Protein AF-A0A9D2H955-F1 (afdb_monomer_lite)

Radius of gyration: 35.26 Å; chains: 1; bounding box: 107×50×79 Å

Organism: NCBI:txid2838682

Foldseek 3Di:
DAAPQGDDDDDPPDDDDQCADPVRGHRDDDDDDPPDPVVVVVVVVVVVVVVVPDDPDPVVVVVVVVLVVLLLVQLQVQLVVLVPDPFAPDPVRFKNKDFGDPVCVVPDDPVSVVVSVVFHPWPQWDWDQDPVDGGIITIHGPPIDSPDGTHDDDDDPVRVVVVVVVPDDDDDDDDDDDDDDDD

pLDDT: mean 82.68, std 16.9, range [31.22, 96.25]

Secondary structure (DSSP, 8-state):
-EETTEE----TT-----PPBTTTBSEEE--PPPS-HHHHHHHHHHHHHHHHHSPPP-HHHHHHHHHHHHHHHHHHHHHHHHHH--S--STTSSEEEEEPPHHHHHH--HHHHHHHHHHS--SS-EEEE-SSSSSEEEEEETTS---PPPPP-PPPHHHHHHHHHHT---PPPP---------

Sequence (183 aa):
LVYEHGERKQPAGQYFDGNPDPQLGKFERFEAQPNDPEALRGVLMEEQRSREKLRPGDFKAHVTMLHDNRIEREARRVVEEMKSLQEPNSPDKTRFMVELSPYFVRLATEKDADRLFSMLPYKTLAFSKSKDRFGTYALIDKGEDRSKDVRKIRPSVRAQLAAGKEKTAPKKAAKTRQKEMEV

Structure (mmCIF, N/CA/C/O backbone):
data_AF-A0A9D2H955-F1
#
_entry.id   AF-A0A9D2H955-F1
#
loop_
_atom_site.group_PDB
_atom_site.id
_atom_site.type_symbol
_atom_site.label_atom_id
_atom_site.label_alt_id
_atom_site.label_comp_id
_atom_site.label_asym_id
_atom_site.label_entity_id
_atom_site.label_seq_id
_atom_site.pdbx_PDB_ins_code
_atom_site.Cartn_x
_atom_site.Cartn_y
_atom_site.Cartn_z
_atom_site.occupancy
_atom_site.B_iso_or_equiv
_atom_site.auth_seq_id
_atom_site.auth_comp_id
_atom_site.auth_asym_id
_atom_site.auth_atom_id
_atom_site.pdbx_PDB_model_num
ATOM 1 N N . LEU A 1 1 ? 39.662 -2.473 -39.480 1.00 90.19 1 LEU A N 1
ATOM 2 C CA . LEU A 1 1 ? 40.724 -2.637 -38.468 1.00 90.19 1 LEU A CA 1
ATOM 3 C C . LEU A 1 1 ? 41.473 -1.325 -38.355 1.00 90.19 1 LEU A C 1
ATOM 5 O O . LEU A 1 1 ? 41.806 -0.758 -39.388 1.00 90.19 1 LEU A O 1
ATOM 9 N N . VAL A 1 2 ? 41.702 -0.856 -37.139 1.00 92.19 2 VAL A N 1
ATOM 10 C CA . VAL A 1 2 ? 42.399 0.393 -36.831 1.00 92.19 2 VAL A CA 1
ATOM 11 C C . VAL A 1 2 ? 43.730 0.037 -36.177 1.00 92.19 2 VAL A C 1
ATOM 13 O O . VAL A 1 2 ? 43.766 -0.767 -35.241 1.00 92.19 2 VAL A O 1
ATOM 16 N N . TYR A 1 3 ? 44.801 0.618 -36.697 1.00 93.50 3 TYR A N 1
ATOM 17 C CA . TYR A 1 3 ? 46.175 0.466 -36.235 1.00 93.50 3 TYR A CA 1
ATOM 18 C C . TYR A 1 3 ? 46.780 1.851 -35.955 1.00 93.50 3 TYR A C 1
ATOM 20 O O . TYR A 1 3 ? 46.263 2.859 -36.436 1.00 93.50 3 TYR A O 1
ATOM 28 N N . GLU A 1 4 ? 47.897 1.898 -35.228 1.00 91.94 4 GLU A N 1
ATOM 29 C CA . GLU A 1 4 ? 48.596 3.143 -34.852 1.00 91.94 4 GLU A CA 1
ATOM 30 C C . GLU A 1 4 ? 48.920 4.067 -36.042 1.00 91.94 4 GLU A C 1
ATOM 32 O O . GLU A 1 4 ? 48.954 5.290 -35.891 1.00 91.94 4 GLU A O 1
ATOM 37 N N . HIS A 1 5 ? 49.175 3.505 -37.228 1.00 90.00 5 HIS A N 1
ATOM 38 C CA . HIS A 1 5 ? 49.588 4.259 -38.417 1.00 90.00 5 HIS A CA 1
ATOM 39 C C . HIS A 1 5 ? 48.620 4.136 -39.599 1.00 90.00 5 HIS A C 1
ATOM 41 O O . HIS A 1 5 ? 48.962 4.517 -40.719 1.00 90.00 5 HIS A O 1
ATOM 47 N N . GLY A 1 6 ? 47.399 3.637 -39.376 1.00 90.31 6 GLY A N 1
ATOM 48 C CA . GLY A 1 6 ? 46.371 3.633 -40.413 1.00 90.31 6 GLY A CA 1
ATOM 49 C C . GLY A 1 6 ? 45.259 2.612 -40.216 1.00 90.31 6 GLY A C 1
ATOM 50 O O . GLY A 1 6 ? 45.128 1.961 -39.183 1.00 90.31 6 GLY A O 1
ATOM 51 N N . GLU A 1 7 ? 44.435 2.462 -41.249 1.00 90.88 7 GLU A N 1
ATOM 52 C CA . GLU A 1 7 ? 43.280 1.571 -41.232 1.00 90.88 7 GLU A CA 1
ATOM 53 C C . GLU A 1 7 ? 43.383 0.503 -42.318 1.00 90.88 7 GLU A C 1
ATOM 55 O O . GLU A 1 7 ? 43.801 0.756 -43.447 1.00 90.88 7 GLU A O 1
ATOM 60 N N . ARG A 1 8 ? 42.924 -0.704 -41.989 1.00 87.00 8 ARG A N 1
ATOM 61 C CA . ARG A 1 8 ? 42.833 -1.837 -42.911 1.00 87.00 8 ARG A CA 1
ATOM 62 C C . ARG A 1 8 ? 41.409 -2.373 -42.944 1.00 87.00 8 ARG A C 1
ATOM 64 O O . ARG A 1 8 ? 40.844 -2.721 -41.905 1.00 87.00 8 ARG A O 1
ATOM 71 N N . LYS A 1 9 ? 40.819 -2.474 -44.136 1.00 88.62 9 LYS A N 1
ATOM 72 C CA . LYS A 1 9 ? 39.500 -3.093 -44.335 1.00 88.62 9 LYS A CA 1
ATOM 73 C C . LYS A 1 9 ? 39.650 -4.591 -44.584 1.00 88.62 9 LYS A C 1
ATOM 75 O O . LYS A 1 9 ? 40.577 -5.020 -45.267 1.00 88.62 9 LYS A O 1
ATOM 80 N N . GLN A 1 10 ? 38.734 -5.371 -44.025 1.00 85.88 10 GLN A N 1
ATOM 81 C CA . GLN A 1 10 ? 38.643 -6.811 -44.235 1.00 85.88 10 GLN A CA 1
ATOM 82 C C . GLN A 1 10 ? 37.175 -7.204 -44.443 1.00 85.88 10 GLN A C 1
ATOM 84 O O . GLN A 1 10 ? 36.300 -6.577 -43.842 1.00 85.88 10 GLN A O 1
ATOM 89 N N . PRO A 1 11 ? 36.895 -8.203 -45.294 1.00 86.38 11 PRO A N 1
ATOM 90 C CA . PRO A 1 11 ? 35.553 -8.730 -45.488 1.00 86.38 11 PRO A CA 1
ATOM 91 C C . PRO A 1 11 ? 35.022 -9.410 -44.220 1.00 86.38 11 PRO A C 1
ATOM 93 O O . PRO A 1 11 ? 35.776 -9.950 -43.406 1.00 86.38 11 PRO A O 1
ATOM 96 N N . ALA A 1 12 ? 33.697 -9.404 -44.073 1.00 83.31 12 ALA A N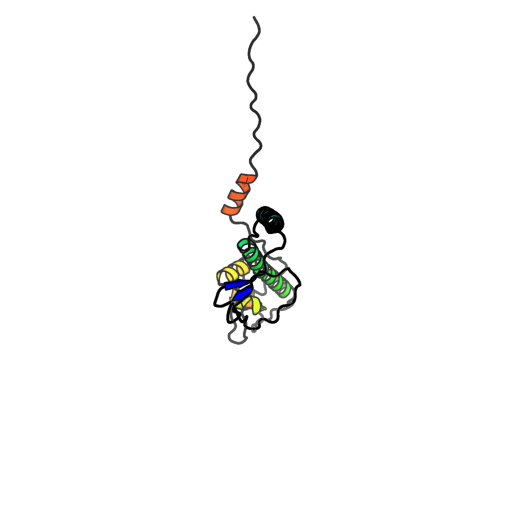 1
ATOM 97 C CA . ALA A 1 12 ? 33.022 -10.066 -42.966 1.00 83.31 12 ALA A CA 1
ATOM 98 C C . ALA A 1 12 ? 33.327 -11.575 -42.951 1.00 83.31 12 ALA A C 1
ATOM 100 O O . ALA A 1 12 ? 33.338 -12.229 -43.992 1.00 83.31 12 ALA A O 1
ATOM 101 N N . GLY A 1 13 ? 33.573 -12.129 -41.761 1.00 81.69 13 GLY A N 1
ATOM 102 C CA . GLY A 1 13 ? 33.875 -13.552 -41.573 1.00 81.69 13 GLY A CA 1
ATOM 103 C C . GLY A 1 13 ? 35.325 -13.952 -41.867 1.00 81.69 13 GLY A C 1
ATOM 104 O O . GLY A 1 13 ? 35.698 -15.088 -41.583 1.00 81.69 13 GLY A O 1
ATOM 105 N N . GLN A 1 14 ? 36.162 -13.041 -42.377 1.00 86.12 14 GLN A N 1
ATOM 106 C CA . GLN A 1 14 ? 37.593 -13.300 -42.478 1.00 86.12 14 GLN A CA 1
ATOM 107 C C . GLN A 1 14 ? 38.244 -13.205 -41.096 1.00 86.12 14 GLN A C 1
ATOM 109 O O . GLN A 1 14 ? 38.106 -12.208 -40.389 1.00 86.12 14 GLN A O 1
ATOM 114 N N . TYR A 1 15 ? 38.960 -14.263 -40.723 1.00 84.00 15 TYR A N 1
ATOM 115 C CA . TYR A 1 15 ? 39.721 -14.305 -39.483 1.00 84.00 15 TYR A CA 1
ATOM 116 C C . TYR A 1 15 ? 40.871 -13.288 -39.514 1.00 84.00 15 TYR A C 1
ATOM 118 O O . TYR A 1 15 ? 41.594 -13.182 -40.509 1.00 84.00 15 TYR A O 1
ATOM 126 N N . PHE A 1 16 ? 41.053 -12.572 -38.407 1.00 84.75 16 PHE A N 1
ATOM 127 C CA . PHE A 1 16 ? 42.243 -11.778 -38.125 1.00 84.75 16 PHE A CA 1
ATOM 128 C C . PHE A 1 16 ? 42.643 -11.986 -36.663 1.00 84.75 16 PHE A C 1
ATOM 130 O O . PHE A 1 16 ? 41.791 -12.192 -35.800 1.00 84.75 16 PHE A O 1
ATOM 137 N N . ASP A 1 17 ? 43.943 -11.962 -36.401 1.00 82.50 17 ASP A N 1
ATOM 138 C CA . ASP A 1 17 ? 44.563 -12.344 -35.127 1.00 82.50 17 ASP A CA 1
ATOM 139 C C . ASP A 1 17 ? 44.970 -11.140 -34.258 1.00 82.50 17 ASP A C 1
ATOM 141 O O . ASP A 1 17 ? 45.407 -11.314 -33.123 1.00 82.50 17 ASP A O 1
ATOM 145 N N . GLY A 1 18 ? 44.810 -9.914 -34.769 1.00 82.12 18 GLY A N 1
ATOM 146 C CA . GLY A 1 18 ? 45.152 -8.680 -34.056 1.00 82.12 18 GLY A CA 1
ATOM 147 C C . GLY A 1 18 ? 46.659 -8.451 -33.905 1.00 82.12 18 GLY A C 1
ATOM 148 O O . GLY A 1 18 ? 47.064 -7.628 -33.084 1.00 82.12 18 GLY A O 1
ATOM 149 N N . ASN A 1 19 ? 47.491 -9.158 -34.676 1.00 87.81 19 ASN A N 1
ATOM 150 C CA . ASN A 1 19 ? 48.937 -8.977 -34.631 1.00 87.81 19 ASN A CA 1
ATOM 151 C C . ASN A 1 19 ? 49.364 -7.606 -35.196 1.00 87.81 19 ASN A C 1
ATOM 153 O O . ASN A 1 19 ? 48.685 -7.066 -36.079 1.00 87.81 19 ASN A O 1
ATOM 157 N N . PRO A 1 20 ? 50.483 -7.030 -34.703 1.00 85.31 20 PRO A N 1
ATOM 158 C CA . PRO A 1 20 ? 51.046 -5.802 -35.252 1.00 85.31 20 PRO A CA 1
ATOM 159 C C . PRO A 1 20 ? 51.368 -5.970 -36.736 1.00 85.31 20 PRO A C 1
ATOM 161 O O . PRO A 1 20 ? 51.973 -6.964 -37.142 1.00 85.31 20 PRO A O 1
ATOM 164 N N . ASP A 1 21 ? 50.969 -4.995 -37.543 1.00 85.38 21 ASP A N 1
ATOM 165 C CA . ASP A 1 21 ? 51.248 -4.995 -38.972 1.00 85.38 21 ASP A CA 1
ATOM 166 C C . ASP A 1 21 ? 52.592 -4.280 -39.214 1.00 85.38 21 ASP A C 1
ATOM 168 O O . ASP A 1 21 ? 52.778 -3.169 -38.711 1.00 85.38 21 ASP A O 1
ATOM 172 N N . PRO A 1 22 ? 53.536 -4.864 -39.976 1.00 86.38 22 PRO A N 1
ATOM 173 C CA . PRO A 1 22 ? 54.839 -4.248 -40.235 1.00 86.38 22 PRO A CA 1
ATOM 174 C C . PRO A 1 22 ? 54.782 -2.834 -40.834 1.00 86.38 22 PRO A C 1
ATOM 176 O O . PRO A 1 22 ? 55.750 -2.089 -40.705 1.00 86.38 22 PRO A O 1
ATOM 179 N N . GLN A 1 23 ? 53.687 -2.471 -41.512 1.00 86.75 23 GLN A N 1
ATOM 180 C CA . GLN A 1 23 ? 53.496 -1.156 -42.130 1.00 86.75 23 GLN A CA 1
ATOM 181 C C . GLN A 1 23 ? 52.556 -0.254 -41.324 1.00 86.75 23 GLN A C 1
ATOM 183 O O . GLN A 1 23 ? 52.741 0.960 -41.316 1.00 86.75 23 GLN A O 1
ATOM 188 N N . LEU A 1 24 ? 51.549 -0.829 -40.658 1.00 86.94 24 LEU A N 1
ATOM 189 C CA . LEU A 1 24 ? 50.515 -0.062 -39.951 1.00 86.94 24 LEU A CA 1
ATOM 190 C C . LEU A 1 24 ? 50.742 0.042 -38.433 1.00 86.94 24 LEU A C 1
ATOM 192 O O . LEU A 1 24 ? 50.037 0.801 -37.772 1.00 86.94 24 LEU A O 1
ATOM 196 N N . GLY A 1 25 ? 51.733 -0.657 -37.877 1.00 89.88 25 GLY A N 1
ATOM 197 C CA . GLY A 1 25 ? 52.072 -0.602 -36.455 1.00 89.88 25 GLY A CA 1
ATOM 198 C C . GLY A 1 25 ? 51.182 -1.497 -35.592 1.00 89.88 25 GLY A C 1
ATOM 199 O O . GLY A 1 25 ? 50.653 -2.517 -36.048 1.00 89.88 25 GLY A O 1
ATOM 200 N N . LYS A 1 26 ? 51.036 -1.153 -34.309 1.00 92.50 26 LYS A N 1
ATOM 201 C CA . LYS A 1 26 ? 50.243 -1.951 -33.366 1.00 92.50 26 LYS A CA 1
ATOM 202 C C . LYS A 1 26 ? 48.751 -1.870 -33.696 1.00 92.50 26 LYS A C 1
ATOM 204 O O . LYS A 1 26 ? 48.223 -0.806 -34.013 1.00 92.50 26 LYS A O 1
ATOM 209 N N . PHE A 1 27 ? 48.060 -3.001 -33.582 1.00 91.81 27 PHE A N 1
ATOM 210 C CA . PHE A 1 27 ? 46.604 -3.044 -33.659 1.00 91.81 27 PHE A CA 1
ATOM 211 C C . PHE A 1 27 ? 45.970 -2.340 -32.451 1.00 91.81 27 PHE A C 1
ATOM 213 O O . PHE A 1 27 ? 46.323 -2.629 -31.305 1.00 91.81 27 PHE A O 1
ATOM 220 N N . GLU A 1 28 ? 45.007 -1.453 -32.703 1.00 93.25 28 GLU A N 1
ATOM 221 C CA . GLU A 1 28 ? 44.276 -0.745 -31.648 1.00 93.25 28 GLU A CA 1
ATOM 222 C C . GLU A 1 28 ? 42.886 -1.335 -31.411 1.00 93.25 28 GLU A C 1
ATOM 224 O O . GLU A 1 28 ? 42.541 -1.715 -30.293 1.00 93.25 28 GLU A O 1
ATOM 229 N N . ARG A 1 29 ? 42.055 -1.367 -32.459 1.00 91.25 29 ARG A N 1
ATOM 230 C CA . ARG A 1 29 ? 40.649 -1.783 -32.376 1.00 91.25 29 ARG A CA 1
ATOM 231 C C . ARG A 1 29 ? 40.100 -2.166 -33.740 1.00 91.25 29 ARG A C 1
ATOM 233 O O . ARG A 1 29 ? 40.673 -1.858 -34.782 1.00 91.25 29 ARG A O 1
ATOM 240 N N . PHE A 1 30 ? 38.942 -2.808 -33.758 1.00 89.38 30 PHE A N 1
ATOM 241 C CA . PHE A 1 30 ? 38.181 -3.014 -34.983 1.00 89.38 30 PHE A CA 1
ATOM 242 C C . PHE A 1 30 ? 36.776 -2.446 -34.832 1.00 89.38 30 PHE A C 1
ATOM 244 O O . PHE A 1 30 ? 36.221 -2.409 -33.738 1.00 89.38 30 PHE A O 1
ATOM 251 N N . GLU A 1 31 ? 36.203 -2.036 -35.956 1.00 89.44 31 GLU A N 1
ATOM 252 C CA . GLU A 1 31 ? 34.808 -1.631 -36.057 1.00 89.44 31 GLU A CA 1
ATOM 253 C C . GLU A 1 31 ? 34.161 -2.499 -37.131 1.00 89.44 31 GLU A C 1
ATOM 255 O O . GLU A 1 31 ? 34.660 -2.590 -38.257 1.00 89.44 31 GLU A O 1
ATOM 260 N N . ALA A 1 32 ? 33.084 -3.187 -36.761 1.00 88.50 32 ALA A N 1
ATOM 261 C CA . ALA A 1 32 ? 32.299 -3.970 -37.698 1.00 88.50 32 ALA A CA 1
ATOM 262 C C . ALA A 1 32 ? 31.322 -3.035 -38.414 1.00 88.50 32 ALA A C 1
ATOM 264 O O . ALA A 1 32 ? 30.444 -2.446 -37.783 1.00 88.50 32 ALA A O 1
ATOM 265 N N . GLN A 1 33 ? 31.477 -2.900 -39.729 1.00 86.75 33 GLN A N 1
ATOM 266 C CA . GLN A 1 33 ? 30.508 -2.180 -40.546 1.00 86.75 33 GLN A CA 1
ATOM 267 C C . GLN A 1 33 ? 29.436 -3.150 -41.056 1.00 86.75 33 GLN A C 1
ATOM 269 O O . GLN A 1 33 ? 29.767 -4.284 -41.412 1.00 86.75 33 GLN A O 1
ATOM 274 N N . PRO A 1 34 ? 28.158 -2.735 -41.096 1.00 85.56 34 PRO A N 1
ATOM 275 C CA . PRO A 1 34 ? 27.114 -3.521 -41.737 1.00 85.56 34 PRO A CA 1
ATOM 276 C C . PRO A 1 34 ? 27.474 -3.780 -43.201 1.00 85.56 34 PRO A C 1
ATOM 278 O O . PRO A 1 34 ? 27.941 -2.872 -43.887 1.00 85.56 34 PRO A O 1
ATOM 281 N N . ASN A 1 35 ? 27.204 -4.992 -43.690 1.00 85.31 35 ASN A N 1
ATOM 282 C CA . ASN A 1 35 ? 27.419 -5.338 -45.100 1.00 85.31 35 ASN A CA 1
ATOM 283 C C . ASN A 1 35 ? 26.591 -4.450 -46.045 1.00 85.31 35 ASN A C 1
ATOM 285 O O . ASN A 1 35 ? 27.024 -4.170 -47.158 1.00 85.31 35 ASN A O 1
ATOM 289 N N . ASP A 1 36 ? 25.423 -4.001 -45.578 1.00 89.12 36 ASP A N 1
ATOM 290 C CA . ASP A 1 36 ? 24.573 -3.026 -46.253 1.00 89.12 36 ASP A CA 1
ATOM 291 C C . ASP A 1 36 ? 24.071 -1.984 -45.229 1.00 89.12 36 ASP A C 1
ATOM 293 O O . ASP A 1 36 ? 23.185 -2.274 -44.412 1.00 89.12 36 ASP A O 1
ATOM 297 N N . PRO A 1 37 ? 24.654 -0.773 -45.215 1.00 88.12 37 PRO A N 1
ATOM 298 C CA . PRO A 1 37 ? 24.240 0.280 -44.299 1.00 88.12 37 PRO A CA 1
ATOM 299 C C . PRO A 1 37 ? 22.855 0.854 -44.637 1.00 88.12 37 PRO A C 1
ATOM 301 O O . PRO A 1 37 ? 22.195 1.380 -43.739 1.00 88.12 37 PRO A O 1
ATOM 304 N N . GLU A 1 38 ? 22.392 0.769 -45.888 1.00 90.56 38 GLU A N 1
ATOM 305 C CA . GLU A 1 38 ? 21.074 1.269 -46.291 1.00 90.56 38 GLU A CA 1
ATOM 306 C C . GLU A 1 38 ? 19.963 0.325 -45.833 1.00 90.56 38 GLU A C 1
ATOM 308 O O . GLU A 1 38 ? 18.975 0.781 -45.250 1.00 90.56 38 GLU A O 1
ATOM 313 N N . ALA A 1 39 ? 20.165 -0.987 -45.982 1.00 91.12 39 ALA A N 1
ATOM 314 C CA . ALA A 1 39 ? 19.244 -1.989 -45.450 1.00 91.12 39 ALA A CA 1
ATOM 315 C C . ALA A 1 39 ? 19.082 -1.861 -43.926 1.00 91.12 39 ALA A C 1
ATOM 317 O O . ALA A 1 39 ? 17.958 -1.869 -43.417 1.00 91.12 39 ALA A O 1
ATOM 318 N N . LEU A 1 40 ? 20.184 -1.660 -43.188 1.00 90.94 40 LEU A N 1
ATOM 319 C CA . LEU A 1 40 ? 20.123 -1.438 -41.740 1.00 90.94 40 LEU A CA 1
ATOM 320 C C . LEU A 1 40 ? 19.329 -0.172 -41.386 1.00 90.94 40 LEU A C 1
ATOM 322 O O . LEU A 1 40 ? 18.512 -0.200 -40.466 1.00 90.94 40 LEU A O 1
ATOM 326 N N . ARG A 1 41 ? 19.535 0.933 -42.117 1.00 91.31 41 ARG A N 1
ATOM 327 C CA . ARG A 1 41 ? 18.764 2.173 -41.912 1.00 91.31 41 ARG A CA 1
ATOM 328 C C . ARG A 1 41 ? 17.268 1.942 -42.109 1.00 91.31 41 ARG A C 1
ATOM 330 O O . ARG A 1 41 ? 16.481 2.446 -41.312 1.00 91.31 41 ARG A O 1
ATOM 337 N N . GLY A 1 42 ? 16.882 1.168 -43.123 1.00 93.56 42 GLY A N 1
ATOM 338 C CA . GLY A 1 42 ? 15.487 0.790 -43.362 1.00 93.56 42 GLY A CA 1
ATOM 339 C C . GLY A 1 42 ? 14.868 0.064 -42.165 1.00 93.56 42 GLY A C 1
ATOM 340 O O . GLY A 1 42 ? 13.835 0.498 -41.654 1.00 93.56 42 GLY A O 1
ATOM 341 N N . VAL A 1 43 ? 15.548 -0.973 -41.664 1.00 94.12 43 VAL A N 1
ATOM 342 C CA . VAL A 1 43 ? 15.098 -1.757 -40.499 1.00 94.12 43 VAL A CA 1
ATOM 343 C C . VAL A 1 43 ? 14.988 -0.887 -39.245 1.00 94.12 43 VAL A C 1
ATOM 345 O O . VAL A 1 43 ? 13.986 -0.958 -38.537 1.00 94.12 43 VAL A O 1
ATOM 348 N N . LEU A 1 44 ? 15.977 -0.029 -38.974 1.00 93.94 44 LEU A N 1
ATOM 349 C CA . LEU A 1 44 ? 15.948 0.863 -37.809 1.00 93.94 44 LEU A CA 1
ATOM 350 C C . LEU A 1 44 ? 14.797 1.876 -37.878 1.00 93.94 44 LEU A C 1
ATOM 352 O O . LEU A 1 44 ? 14.146 2.130 -36.868 1.00 93.94 44 LEU A O 1
ATOM 356 N N . MET A 1 45 ? 14.506 2.423 -39.060 1.00 93.12 45 MET A N 1
ATOM 357 C CA . MET A 1 45 ? 13.373 3.335 -39.252 1.00 93.12 45 MET A CA 1
ATOM 358 C C . MET A 1 45 ? 12.029 2.621 -39.073 1.00 93.12 45 MET A C 1
ATOM 360 O O . MET A 1 45 ? 11.083 3.202 -38.539 1.00 93.12 45 MET A O 1
ATOM 364 N N . GLU A 1 46 ? 11.922 1.366 -39.506 1.00 92.69 46 GLU A N 1
ATOM 365 C CA . GLU A 1 46 ? 10.729 0.545 -39.289 1.00 92.69 46 GLU A CA 1
ATOM 366 C C . GLU A 1 46 ? 10.530 0.199 -37.806 1.00 92.69 46 GLU A C 1
ATOM 368 O O . GLU A 1 46 ? 9.414 0.302 -37.288 1.00 92.69 46 GLU A O 1
ATOM 373 N N . GLU A 1 47 ? 11.612 -0.131 -37.100 1.00 92.44 47 GLU A N 1
ATOM 374 C CA . GLU A 1 47 ? 11.624 -0.379 -35.656 1.00 92.44 47 GLU A CA 1
ATOM 375 C C . GLU A 1 47 ? 11.206 0.875 -34.878 1.00 92.44 47 GLU A C 1
ATOM 377 O O . GLU A 1 47 ? 10.280 0.822 -34.064 1.00 92.44 47 GLU A O 1
ATOM 382 N N . GLN A 1 48 ? 11.788 2.031 -35.219 1.00 89.00 48 GLN A N 1
ATOM 383 C CA . GLN A 1 48 ? 11.433 3.321 -34.635 1.00 89.00 48 GLN A CA 1
ATOM 384 C C . GLN A 1 48 ? 9.950 3.644 -34.854 1.00 89.00 48 GLN A C 1
ATOM 386 O O . GLN A 1 48 ? 9.236 3.932 -33.894 1.00 89.00 48 GLN A O 1
ATOM 391 N N . ARG A 1 49 ? 9.448 3.530 -36.092 1.00 88.75 49 ARG A N 1
ATOM 392 C CA . ARG A 1 49 ? 8.022 3.748 -36.403 1.00 88.75 49 ARG A CA 1
ATOM 393 C C . ARG A 1 49 ? 7.115 2.785 -35.643 1.00 88.75 49 ARG A C 1
ATOM 395 O O . ARG A 1 49 ? 6.003 3.153 -35.270 1.00 88.75 49 ARG A O 1
ATOM 402 N N . SER A 1 50 ? 7.558 1.550 -35.433 1.00 86.88 50 SER A N 1
ATOM 403 C CA . SER A 1 50 ? 6.811 0.551 -34.667 1.00 86.88 50 SER A CA 1
ATOM 404 C C . SER A 1 50 ? 6.740 0.924 -33.186 1.00 86.88 50 SER A C 1
ATOM 406 O O . SER A 1 50 ? 5.660 0.866 -32.598 1.00 86.88 50 SER A O 1
ATOM 408 N N . ARG A 1 51 ? 7.847 1.395 -32.598 1.00 83.00 51 ARG A N 1
ATOM 409 C CA . ARG A 1 51 ? 7.888 1.902 -31.217 1.00 83.00 51 ARG A CA 1
ATOM 410 C C . ARG A 1 51 ? 7.074 3.173 -31.024 1.00 83.00 51 ARG A C 1
ATOM 412 O O . ARG A 1 51 ? 6.360 3.271 -30.036 1.00 83.00 51 ARG A O 1
ATOM 419 N N . GLU A 1 52 ? 7.133 4.115 -31.961 1.00 80.38 52 GLU A N 1
ATOM 420 C CA . GLU A 1 52 ? 6.358 5.363 -31.906 1.00 80.38 52 GLU A CA 1
ATOM 421 C C . GLU A 1 52 ? 4.842 5.114 -31.957 1.00 80.38 52 GLU A C 1
ATOM 423 O O . GLU A 1 52 ? 4.068 5.849 -31.343 1.00 80.38 52 GLU A O 1
ATOM 428 N N . LYS A 1 53 ? 4.400 4.058 -32.655 1.00 79.25 53 LYS A N 1
ATOM 429 C CA . LYS A 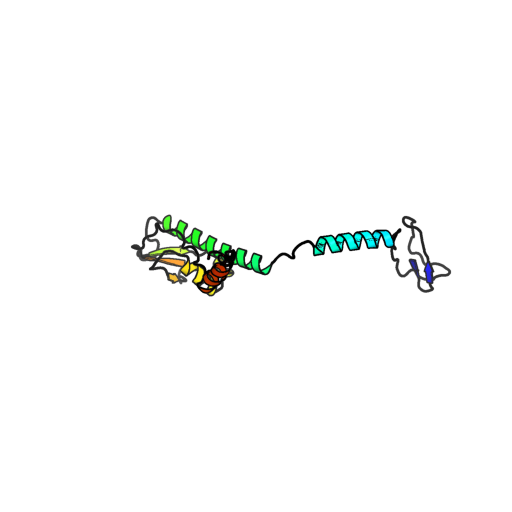1 53 ? 2.988 3.639 -32.671 1.00 79.25 53 LYS A CA 1
ATOM 430 C C . LYS A 1 53 ? 2.529 3.036 -31.343 1.00 79.25 53 LYS A C 1
ATOM 432 O O . LYS A 1 53 ? 1.335 3.088 -31.037 1.00 79.25 53 LYS A O 1
ATOM 437 N N . LEU A 1 54 ? 3.434 2.445 -30.564 1.00 75.69 54 LEU A N 1
ATOM 438 C CA . LEU A 1 54 ? 3.102 1.928 -29.243 1.00 75.69 54 LEU A CA 1
ATOM 439 C C . LEU A 1 54 ? 2.953 3.106 -28.282 1.00 75.69 54 LEU A C 1
ATOM 441 O O . LEU A 1 54 ? 3.869 3.899 -28.083 1.00 75.69 54 LEU A O 1
ATOM 445 N N . ARG A 1 55 ? 1.781 3.225 -27.655 1.00 71.12 55 ARG A N 1
ATOM 446 C CA . ARG A 1 55 ? 1.583 4.223 -26.602 1.00 71.12 55 ARG A CA 1
ATOM 447 C C . ARG A 1 55 ? 2.541 3.901 -25.449 1.00 71.12 55 ARG A C 1
ATOM 449 O O . ARG A 1 55 ? 2.478 2.776 -24.947 1.00 71.12 55 ARG A O 1
ATOM 456 N N . PRO A 1 56 ? 3.384 4.849 -24.998 1.00 75.19 56 PRO A N 1
ATOM 457 C CA . PRO A 1 56 ? 4.165 4.660 -23.786 1.00 75.19 56 PRO A CA 1
ATOM 458 C C . PRO A 1 56 ? 3.228 4.289 -22.635 1.00 75.19 56 PRO A C 1
ATOM 460 O O . PRO A 1 56 ? 2.197 4.934 -22.435 1.00 75.19 56 PRO A O 1
ATOM 463 N N . GLY A 1 57 ? 3.550 3.220 -21.909 1.00 80.62 57 GLY A N 1
ATOM 464 C CA . GLY A 1 57 ? 2.755 2.811 -20.756 1.00 80.62 57 GLY A CA 1
ATOM 465 C C . GLY A 1 57 ? 2.776 3.888 -19.670 1.00 80.62 57 GLY A C 1
ATOM 466 O O . GLY A 1 57 ? 3.819 4.481 -19.394 1.00 80.62 57 GLY A O 1
ATOM 467 N N . ASP A 1 58 ? 1.638 4.127 -19.017 1.00 89.06 58 ASP A N 1
ATOM 468 C CA . ASP A 1 58 ? 1.573 5.035 -17.870 1.00 89.06 58 ASP A CA 1
ATOM 469 C C . ASP A 1 58 ? 1.994 4.296 -16.592 1.00 89.06 58 ASP A C 1
ATOM 471 O O . ASP A 1 58 ? 1.180 3.731 -15.854 1.00 89.06 58 ASP A O 1
ATOM 475 N N . PHE A 1 59 ? 3.304 4.286 -16.335 1.00 90.44 59 PHE A N 1
ATOM 476 C CA . PHE A 1 59 ? 3.863 3.660 -15.138 1.00 90.44 59 PHE A CA 1
ATOM 477 C C . PHE A 1 59 ? 3.312 4.290 -13.853 1.00 90.44 59 PHE A C 1
ATOM 479 O O . PHE A 1 59 ? 3.073 3.594 -12.870 1.00 90.44 59 PHE A O 1
ATOM 486 N N . LYS A 1 60 ? 3.038 5.598 -13.862 1.00 92.00 60 LYS A N 1
ATOM 487 C CA . LYS A 1 60 ? 2.494 6.305 -12.700 1.00 92.00 60 LYS A CA 1
ATOM 488 C C . LYS A 1 60 ? 1.075 5.834 -12.384 1.00 92.00 60 LYS A C 1
ATOM 490 O O . LYS A 1 60 ? 0.762 5.599 -11.213 1.00 92.00 60 LYS A O 1
ATOM 495 N N . ALA A 1 61 ? 0.234 5.659 -13.401 1.00 90.19 61 ALA A N 1
ATOM 496 C CA . ALA A 1 61 ? -1.096 5.080 -13.230 1.00 90.19 61 ALA A CA 1
ATOM 497 C C . ALA A 1 61 ? -1.013 3.631 -12.741 1.00 90.19 61 ALA A C 1
ATOM 499 O O . ALA A 1 61 ? -1.737 3.256 -11.819 1.00 90.19 61 ALA A O 1
ATOM 500 N N . HIS A 1 62 ? -0.091 2.834 -13.287 1.00 88.88 62 HIS A N 1
ATOM 501 C CA . HIS A 1 62 ? 0.092 1.449 -12.862 1.00 88.88 62 HIS A CA 1
ATOM 502 C C . HIS A 1 62 ? 0.524 1.335 -11.392 1.00 88.88 62 HIS A C 1
ATOM 504 O O . HIS A 1 62 ? -0.073 0.577 -10.629 1.00 88.88 62 HIS A O 1
ATOM 510 N N . VAL A 1 63 ? 1.502 2.135 -10.958 1.00 92.06 63 VAL A N 1
ATOM 511 C CA . VAL A 1 63 ? 1.943 2.186 -9.555 1.00 92.06 63 VAL A CA 1
ATOM 512 C C . VAL A 1 63 ? 0.801 2.626 -8.640 1.00 92.06 63 VAL A C 1
ATOM 514 O O . VAL A 1 63 ? 0.596 2.029 -7.586 1.00 92.06 63 VAL A O 1
ATOM 517 N N . THR A 1 64 ? 0.018 3.626 -9.057 1.00 91.44 64 THR A N 1
ATOM 518 C CA . THR A 1 64 ? -1.153 4.092 -8.296 1.00 91.44 64 THR A CA 1
ATOM 519 C C . THR A 1 64 ? -2.193 2.981 -8.147 1.00 91.44 64 THR A C 1
ATOM 521 O O . THR A 1 64 ? -2.669 2.726 -7.046 1.00 91.44 64 THR A O 1
ATOM 524 N N . MET A 1 65 ? -2.483 2.253 -9.227 1.00 91.56 65 MET A N 1
ATOM 525 C CA . MET A 1 65 ? -3.388 1.104 -9.207 1.00 91.56 65 MET A CA 1
ATOM 526 C C . MET A 1 65 ? -2.885 -0.003 -8.268 1.00 91.56 65 MET A C 1
ATOM 528 O O . MET A 1 65 ? -3.670 -0.569 -7.509 1.00 91.56 65 MET A O 1
ATOM 532 N N . LEU A 1 66 ? -1.587 -0.327 -8.288 1.00 92.12 66 LEU A N 1
ATOM 533 C CA . LEU A 1 66 ? -0.999 -1.307 -7.365 1.00 92.12 66 LEU A CA 1
ATOM 534 C C . LEU A 1 66 ? -1.122 -0.858 -5.906 1.00 92.12 66 LEU A C 1
ATOM 536 O O . LEU A 1 66 ? -1.424 -1.668 -5.028 1.00 92.12 66 LEU A O 1
ATOM 540 N N . HIS A 1 67 ? -0.915 0.432 -5.658 1.00 91.25 67 HIS A N 1
ATOM 541 C CA . HIS A 1 67 ? -1.036 1.037 -4.340 1.00 91.25 67 HIS A CA 1
ATOM 542 C C . HIS A 1 67 ? -2.467 0.973 -3.801 1.00 91.25 67 HIS A C 1
ATOM 544 O O . HIS A 1 67 ? -2.682 0.518 -2.678 1.00 91.25 67 HIS A O 1
ATOM 550 N N . ASP A 1 68 ? -3.453 1.344 -4.616 1.00 91.06 68 ASP A N 1
ATOM 551 C CA . ASP A 1 68 ? -4.866 1.277 -4.241 1.00 91.06 68 ASP A CA 1
ATOM 552 C C . ASP A 1 68 ? -5.303 -0.180 -3.999 1.00 91.06 68 ASP A C 1
ATOM 554 O O . ASP A 1 68 ? -5.899 -0.489 -2.965 1.00 91.06 68 ASP A O 1
ATOM 558 N N . ASN A 1 69 ? -4.896 -1.110 -4.872 1.00 92.38 69 ASN A N 1
ATOM 559 C CA . ASN A 1 69 ? -5.156 -2.545 -4.708 1.00 92.38 69 ASN A CA 1
ATOM 560 C C . ASN A 1 69 ? -4.556 -3.120 -3.418 1.00 92.38 69 ASN A C 1
ATOM 562 O O . ASN A 1 69 ? -5.139 -4.020 -2.809 1.00 92.38 69 ASN A O 1
ATOM 566 N N . ARG A 1 70 ? -3.386 -2.629 -2.991 1.00 94.31 70 ARG A N 1
ATOM 567 C CA . ARG A 1 70 ? -2.754 -3.043 -1.732 1.00 94.31 70 ARG A CA 1
ATOM 568 C C . ARG A 1 70 ? -3.628 -2.679 -0.531 1.00 94.31 70 ARG A C 1
ATOM 570 O O . ARG A 1 70 ? -3.814 -3.520 0.345 1.00 94.31 70 ARG A O 1
ATOM 577 N N . ILE A 1 71 ? -4.173 -1.461 -0.505 1.00 94.75 71 ILE A N 1
ATOM 578 C CA . ILE A 1 71 ? -5.066 -0.993 0.566 1.00 94.75 71 ILE A CA 1
ATOM 579 C C . ILE A 1 71 ? -6.378 -1.785 0.540 1.00 94.75 71 ILE A C 1
ATOM 581 O O . ILE A 1 71 ? -6.816 -2.278 1.577 1.00 94.75 71 ILE A O 1
ATOM 585 N N . GLU A 1 72 ? -6.973 -1.979 -0.641 1.00 93.69 72 GLU A N 1
ATOM 586 C CA . GLU A 1 72 ? -8.215 -2.750 -0.780 1.00 93.69 72 GLU A CA 1
ATOM 587 C C . GLU A 1 72 ? -8.068 -4.199 -0.315 1.00 93.69 72 GLU A C 1
ATOM 589 O O . GLU A 1 72 ? -8.960 -4.741 0.342 1.00 93.69 72 GLU A O 1
ATOM 594 N N . ARG A 1 73 ? -6.949 -4.845 -0.657 1.00 95.00 73 ARG A N 1
ATOM 595 C CA . ARG A 1 73 ? -6.676 -6.221 -0.242 1.00 95.00 73 ARG A CA 1
ATOM 596 C C . ARG A 1 73 ? -6.557 -6.322 1.273 1.00 95.00 73 ARG A C 1
ATOM 598 O O . ARG A 1 73 ? -7.130 -7.242 1.851 1.00 95.00 73 ARG A O 1
ATOM 605 N N . GLU A 1 74 ? -5.859 -5.377 1.900 1.00 96.25 74 GLU A N 1
ATOM 606 C CA . GLU A 1 74 ? -5.745 -5.348 3.357 1.00 96.25 74 GLU A CA 1
ATOM 607 C C . GLU A 1 74 ? -7.104 -5.098 4.018 1.00 96.25 74 GLU A C 1
ATOM 609 O O . GLU A 1 74 ? -7.457 -5.797 4.962 1.00 96.25 74 GLU A O 1
ATOM 614 N N . ALA A 1 75 ? -7.924 -4.192 3.474 1.00 95.62 75 ALA A N 1
ATOM 615 C CA . ALA A 1 75 ? -9.276 -3.950 3.974 1.00 95.62 75 ALA A CA 1
ATOM 616 C C . ALA A 1 75 ? -10.146 -5.215 3.921 1.00 95.62 75 ALA A C 1
ATOM 618 O O . ALA A 1 75 ? -10.818 -5.542 4.898 1.00 95.62 75 ALA A O 1
ATOM 619 N N . ARG A 1 76 ? -10.114 -5.950 2.798 1.00 95.25 76 ARG A N 1
ATOM 620 C CA . ARG A 1 76 ? -10.845 -7.221 2.656 1.00 95.25 76 ARG A CA 1
ATOM 621 C C . ARG A 1 76 ? -10.359 -8.249 3.664 1.00 95.25 76 ARG A C 1
ATOM 623 O O . ARG A 1 76 ? -11.186 -8.855 4.331 1.00 95.25 76 ARG A O 1
ATOM 630 N N . ARG A 1 77 ? -9.041 -8.399 3.818 1.00 96.19 77 ARG A N 1
ATOM 631 C CA . ARG A 1 77 ? -8.459 -9.322 4.799 1.00 96.19 77 ARG A CA 1
ATOM 632 C C . ARG A 1 77 ? -8.941 -9.006 6.211 1.00 96.19 77 ARG A C 1
ATOM 634 O O . ARG A 1 77 ? -9.425 -9.900 6.891 1.00 96.19 77 ARG A O 1
ATOM 641 N N . VAL A 1 78 ? -8.868 -7.739 6.621 1.00 95.88 78 VAL A N 1
ATOM 642 C CA . VAL A 1 78 ? -9.302 -7.308 7.956 1.00 95.88 78 VAL A CA 1
ATOM 643 C C . VAL A 1 78 ? -10.789 -7.580 8.168 1.00 95.88 78 VAL A C 1
ATOM 645 O O . VAL A 1 78 ? -11.155 -8.082 9.222 1.00 95.88 78 VAL A O 1
ATOM 648 N N . VAL A 1 79 ? -11.649 -7.291 7.187 1.00 95.50 79 VAL A N 1
ATOM 649 C CA . VAL A 1 79 ? -13.090 -7.577 7.294 1.00 95.50 79 VAL A CA 1
ATOM 650 C C . VAL A 1 79 ? -13.362 -9.076 7.425 1.00 95.50 79 VAL A C 1
ATOM 652 O O . VAL A 1 79 ? -14.145 -9.475 8.282 1.00 95.50 79 VAL A O 1
ATOM 655 N N . GLU A 1 80 ? -12.711 -9.910 6.617 1.00 95.31 80 GLU A N 1
ATOM 656 C CA . GLU A 1 80 ? -12.890 -11.365 6.675 1.00 95.31 80 GLU A CA 1
ATOM 657 C C . GLU A 1 80 ? -12.376 -11.956 7.994 1.00 95.31 80 GLU A C 1
ATOM 659 O O . GLU A 1 80 ? -13.070 -12.750 8.631 1.00 95.31 80 GLU A O 1
ATOM 664 N N . GLU A 1 81 ? -11.215 -11.507 8.477 1.00 94.88 81 GLU A N 1
ATOM 665 C CA . GLU A 1 81 ? -10.712 -11.907 9.793 1.00 94.88 81 GLU A CA 1
ATOM 666 C C . GLU A 1 81 ? -11.655 -11.440 10.909 1.00 94.88 81 GLU A C 1
ATOM 668 O O . GLU A 1 81 ? -12.016 -12.238 11.774 1.00 94.88 81 GLU A O 1
ATOM 673 N N . MET A 1 82 ? -12.154 -10.200 10.851 1.00 94.00 82 MET A N 1
ATOM 674 C CA . MET A 1 82 ? -13.133 -9.688 11.815 1.00 94.00 82 MET A CA 1
ATOM 675 C C . MET A 1 82 ? -14.424 -10.508 11.823 1.00 94.00 82 MET A C 1
ATOM 677 O O . MET A 1 82 ? -14.977 -10.730 12.898 1.00 94.00 82 MET A O 1
ATOM 681 N N . LYS A 1 83 ? -14.910 -10.965 10.663 1.00 93.69 83 LYS A N 1
ATOM 682 C CA . LYS A 1 83 ? -16.087 -11.845 10.549 1.00 93.69 83 LYS A CA 1
ATOM 683 C C . LYS A 1 83 ? -15.835 -13.231 11.148 1.00 93.69 83 LYS A C 1
ATOM 685 O O . LYS A 1 83 ? -16.737 -13.793 11.760 1.00 93.69 83 LYS A O 1
ATOM 690 N N . SER A 1 84 ? -14.623 -13.764 10.988 1.00 93.19 84 SER A N 1
ATOM 691 C CA . SER A 1 84 ? -14.258 -15.115 11.439 1.00 93.19 84 SER A CA 1
ATOM 692 C C . SER A 1 84 ? -14.195 -15.272 12.964 1.00 93.19 84 SER A C 1
ATOM 694 O O . SER A 1 84 ? -14.375 -16.375 13.481 1.00 93.19 84 SER A O 1
ATOM 696 N N . LEU A 1 85 ? -13.969 -14.177 13.699 1.00 92.62 85 LEU A N 1
ATOM 697 C CA . LEU A 1 85 ? -13.874 -14.204 15.159 1.00 92.62 85 LEU A CA 1
ATOM 698 C C . LEU A 1 85 ? -15.241 -14.512 15.790 1.00 92.62 85 LEU A C 1
ATOM 700 O O . LEU A 1 85 ? -16.225 -13.822 15.541 1.00 92.62 85 LEU A O 1
ATOM 704 N N . GLN A 1 86 ? -15.325 -15.524 16.648 1.00 89.31 86 GLN A N 1
ATOM 705 C CA . GLN A 1 86 ? -16.581 -15.842 17.345 1.00 89.31 86 GLN A CA 1
ATOM 706 C C . GLN A 1 86 ? -16.753 -14.998 18.613 1.00 89.31 86 GLN A C 1
ATOM 708 O O . GLN A 1 86 ? -17.829 -14.460 18.866 1.00 89.31 86 GLN A O 1
ATOM 713 N N . GLU A 1 87 ? -15.668 -14.806 19.363 1.00 90.62 87 GLU A N 1
ATOM 714 C CA . GLU A 1 87 ? -15.666 -14.102 20.646 1.00 90.62 87 GLU A CA 1
ATOM 715 C C . GLU A 1 87 ? -14.662 -12.938 20.658 1.00 90.62 87 GLU A C 1
ATOM 717 O O . GLU A 1 87 ? -13.660 -12.980 19.934 1.00 90.62 87 GLU A O 1
ATOM 722 N N . PRO A 1 88 ? -14.903 -11.893 21.475 1.00 92.12 88 PRO A N 1
ATOM 723 C CA . PRO A 1 88 ? -13.942 -10.814 21.671 1.00 92.12 88 PRO A CA 1
ATOM 724 C C . PRO A 1 88 ? -12.595 -11.353 22.174 1.00 92.12 88 PRO A C 1
ATOM 726 O O . PRO A 1 88 ? -12.525 -12.024 23.201 1.00 92.12 88 PRO A O 1
ATOM 729 N N . ASN A 1 89 ? -11.519 -11.024 21.462 1.00 90.69 89 ASN A N 1
ATOM 730 C CA . ASN A 1 89 ? -10.162 -11.524 21.707 1.00 90.69 89 ASN A CA 1
ATOM 731 C C . ASN A 1 89 ? -9.222 -10.467 22.326 1.00 90.69 89 ASN A C 1
ATOM 733 O O . ASN A 1 89 ? -8.007 -10.685 22.399 1.00 90.69 89 ASN A O 1
ATOM 737 N N . SER A 1 90 ? -9.761 -9.325 22.768 1.00 87.19 90 SER A N 1
ATOM 738 C CA . SER A 1 90 ? -9.008 -8.365 23.578 1.00 87.19 90 SER A CA 1
ATOM 739 C C . SER A 1 90 ? -8.722 -8.913 24.985 1.00 87.19 90 SER A C 1
ATOM 741 O O . SER A 1 90 ? -9.479 -9.759 25.465 1.00 87.19 90 SER A O 1
ATOM 743 N N . PRO A 1 91 ? -7.669 -8.432 25.680 1.00 86.00 91 PRO A N 1
ATOM 744 C CA . PRO A 1 91 ? -7.362 -8.858 27.052 1.00 86.00 91 PRO A CA 1
ATOM 745 C C . PRO A 1 91 ? -8.560 -8.752 28.007 1.00 86.00 91 PRO A C 1
ATOM 747 O O . PRO A 1 91 ? -8.821 -9.672 28.775 1.00 86.00 91 PRO A O 1
ATOM 750 N N . ASP A 1 92 ? -9.348 -7.682 27.873 1.00 87.62 92 ASP A N 1
ATOM 751 C CA . ASP A 1 92 ? -10.543 -7.435 28.690 1.00 87.62 92 ASP A CA 1
ATOM 752 C C . ASP A 1 92 ? -11.814 -8.126 28.151 1.00 87.62 92 ASP A C 1
ATOM 754 O O . ASP A 1 92 ? -12.895 -7.965 28.715 1.00 87.62 92 ASP A O 1
ATOM 758 N N . LYS A 1 93 ? -11.726 -8.863 27.030 1.00 87.81 93 LYS A N 1
ATOM 759 C CA . LYS A 1 93 ? -12.854 -9.502 26.316 1.00 87.81 93 LYS A CA 1
ATOM 760 C C . LYS A 1 93 ? -13.987 -8.541 25.924 1.00 87.81 93 LYS A C 1
ATOM 762 O O . LYS A 1 93 ? -15.158 -8.911 25.828 1.00 87.81 93 LYS A O 1
ATOM 767 N N . THR A 1 94 ? -13.645 -7.282 25.672 1.00 91.56 94 THR A N 1
ATOM 768 C CA . THR A 1 94 ? -14.593 -6.214 25.308 1.00 91.56 94 THR A CA 1
ATOM 769 C C . THR A 1 94 ? -14.565 -5.851 23.828 1.00 91.56 94 THR A C 1
ATOM 771 O O . THR A 1 94 ? -15.523 -5.256 23.329 1.00 91.56 94 THR A O 1
ATOM 774 N N . ARG A 1 95 ? -13.485 -6.203 23.121 1.00 92.88 95 ARG A N 1
ATOM 775 C CA . ARG A 1 95 ? -13.228 -5.797 21.737 1.00 92.88 95 ARG A CA 1
ATOM 776 C C . ARG A 1 95 ? -12.756 -6.966 20.888 1.00 92.88 95 ARG A C 1
ATOM 778 O O . ARG A 1 95 ? -12.093 -7.878 21.383 1.00 92.88 95 ARG A O 1
ATOM 785 N N . PHE A 1 96 ? -13.062 -6.894 19.601 1.00 93.56 96 PHE A N 1
ATOM 786 C CA . PHE A 1 96 ? -12.414 -7.718 18.591 1.00 93.56 96 PHE A CA 1
ATOM 787 C C . PHE A 1 96 ? -11.175 -6.991 18.074 1.00 93.56 96 PHE A C 1
ATOM 789 O O . PHE A 1 96 ? -11.195 -5.778 17.860 1.00 93.56 96 PHE A O 1
ATOM 796 N N . MET A 1 97 ? -10.099 -7.743 17.901 1.00 9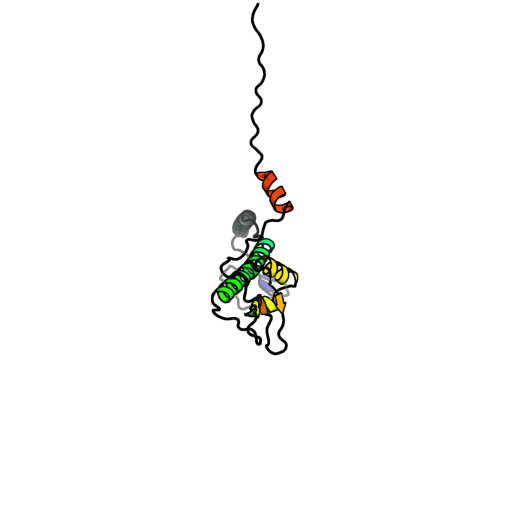3.25 97 MET A N 1
ATOM 797 C CA . MET A 1 97 ? -8.789 -7.281 17.484 1.00 93.25 97 MET A CA 1
ATOM 798 C C . MET A 1 97 ? -8.326 -8.107 16.292 1.00 93.25 97 MET A C 1
ATOM 800 O O . MET A 1 97 ? -8.272 -9.335 16.371 1.00 93.25 97 MET A O 1
ATOM 804 N N . VAL A 1 98 ? -7.935 -7.430 15.221 1.00 94.31 98 VAL A N 1
ATOM 805 C CA . VAL A 1 98 ? -7.284 -8.040 14.060 1.00 94.31 98 VAL A CA 1
ATOM 806 C C . VAL A 1 98 ? -5.974 -7.317 13.816 1.00 94.31 98 VAL A C 1
ATOM 808 O O . VAL A 1 98 ? -5.934 -6.088 13.784 1.00 94.31 98 VAL A O 1
ATOM 811 N N . GLU A 1 99 ? -4.890 -8.069 13.676 1.00 94.00 99 GLU A N 1
ATOM 812 C CA . GLU A 1 99 ? -3.584 -7.494 13.377 1.00 94.00 99 GLU A CA 1
ATOM 813 C C . GLU A 1 99 ? -3.541 -7.047 11.914 1.00 94.00 99 GLU A C 1
ATOM 815 O O . GLU A 1 99 ? -3.838 -7.828 11.011 1.00 94.00 99 GLU A O 1
ATOM 820 N N . LEU A 1 100 ? -3.154 -5.796 11.663 1.00 94.75 100 LEU A N 1
ATOM 821 C CA . LEU A 1 100 ? -2.847 -5.317 10.319 1.00 94.75 100 LEU A CA 1
ATOM 822 C C . LEU A 1 100 ? -1.568 -5.976 9.812 1.00 94.75 100 LEU A C 1
ATOM 824 O O . LEU A 1 100 ? -0.620 -6.197 10.562 1.00 94.75 100 LEU A O 1
ATOM 828 N N . SER A 1 101 ? -1.514 -6.239 8.511 1.00 94.19 101 SER A N 1
ATOM 829 C CA . SER A 1 101 ? -0.423 -6.990 7.909 1.00 94.19 101 SER A CA 1
ATOM 830 C C . SER A 1 101 ? 0.903 -6.267 8.148 1.00 94.19 101 SER A C 1
ATOM 832 O O . SER A 1 101 ? 1.039 -5.102 7.755 1.00 94.19 101 SER A O 1
ATOM 834 N N . PRO A 1 102 ? 1.931 -6.940 8.696 1.00 92.94 102 PRO A N 1
ATOM 835 C CA . PRO A 1 102 ? 3.251 -6.338 8.864 1.00 92.94 102 PRO A CA 1
ATOM 836 C C . PRO A 1 102 ? 3.864 -5.863 7.539 1.00 92.94 102 PRO A C 1
ATOM 838 O O . PRO A 1 102 ? 4.695 -4.955 7.512 1.00 92.94 102 PRO A O 1
ATOM 841 N N . TYR A 1 103 ? 3.470 -6.463 6.412 1.00 92.56 103 TYR A N 1
ATOM 842 C CA . TYR A 1 103 ? 3.870 -6.003 5.081 1.00 92.56 103 TYR A CA 1
ATOM 843 C C . TYR A 1 103 ? 3.166 -4.708 4.685 1.00 92.56 103 TYR A C 1
ATOM 845 O O . TYR A 1 103 ? 3.812 -3.808 4.151 1.00 92.56 103 TYR A O 1
ATOM 853 N N . PHE A 1 104 ? 1.867 -4.598 4.972 1.00 93.75 104 PHE A N 1
ATOM 854 C CA . PHE A 1 104 ? 1.118 -3.369 4.743 1.00 93.75 104 PHE A CA 1
ATOM 855 C C . PHE A 1 104 ? 1.683 -2.237 5.599 1.00 93.75 104 PHE A C 1
ATOM 857 O O . PHE A 1 104 ? 2.089 -1.219 5.057 1.00 93.75 104 PHE A O 1
ATOM 864 N N . VAL A 1 105 ? 1.801 -2.447 6.912 1.00 92.88 105 VAL A N 1
ATOM 865 C CA . VAL A 1 105 ? 2.242 -1.420 7.870 1.00 92.88 105 VAL A CA 1
ATOM 866 C C . VAL A 1 105 ? 3.642 -0.885 7.546 1.00 92.88 105 VAL A C 1
ATOM 868 O O . VAL A 1 105 ? 3.874 0.309 7.686 1.00 92.88 105 VAL A O 1
ATOM 871 N N . ARG A 1 106 ? 4.568 -1.729 7.066 1.00 92.50 106 ARG A N 1
ATOM 872 C CA . ARG A 1 106 ? 5.924 -1.292 6.675 1.00 92.50 106 ARG A CA 1
ATOM 873 C C . ARG A 1 106 ? 5.960 -0.399 5.435 1.00 92.50 106 ARG A C 1
ATOM 875 O O . ARG A 1 106 ? 6.884 0.392 5.294 1.00 92.50 106 ARG A O 1
ATOM 882 N N . LEU A 1 107 ? 5.005 -0.563 4.522 1.00 92.44 107 LEU A N 1
ATOM 883 C CA . LEU A 1 107 ? 4.970 0.153 3.243 1.00 92.44 107 LEU A CA 1
ATOM 884 C C . LEU A 1 107 ? 3.879 1.231 3.182 1.00 92.44 107 LEU A C 1
ATOM 886 O O . LEU A 1 107 ? 3.795 1.966 2.193 1.00 92.44 107 LEU A O 1
ATOM 890 N N . ALA A 1 108 ? 2.999 1.271 4.179 1.00 90.88 108 ALA A N 1
ATOM 891 C CA . ALA A 1 108 ? 1.885 2.195 4.264 1.00 90.88 108 ALA A CA 1
ATOM 892 C C . ALA A 1 108 ? 2.351 3.551 4.788 1.00 90.88 108 ALA A C 1
ATOM 894 O O . ALA A 1 108 ? 3.102 3.653 5.756 1.00 90.88 108 ALA A O 1
ATOM 895 N N . THR A 1 109 ? 1.852 4.600 4.151 1.00 92.50 109 THR A N 1
ATOM 896 C CA . THR A 1 109 ? 1.911 5.962 4.682 1.00 92.50 109 THR A CA 1
ATOM 897 C C . THR A 1 109 ? 0.710 6.224 5.593 1.00 92.50 109 THR A C 1
ATOM 899 O O . THR A 1 109 ? -0.266 5.473 5.582 1.00 92.50 109 THR A O 1
ATOM 902 N N . GLU A 1 110 ? 0.725 7.327 6.341 1.00 91.00 110 GLU A N 1
ATOM 903 C CA . GLU A 1 110 ? -0.431 7.750 7.152 1.00 91.00 110 GLU A CA 1
ATOM 904 C C . GLU A 1 110 ? -1.705 7.898 6.304 1.00 91.00 110 GLU A C 1
ATOM 906 O O . GLU A 1 110 ? -2.764 7.403 6.677 1.00 91.00 110 GLU A O 1
ATOM 911 N N . LYS A 1 111 ? -1.582 8.441 5.084 1.00 92.12 111 LYS A N 1
ATOM 912 C CA . LYS A 1 111 ? -2.702 8.558 4.134 1.00 92.12 111 LYS A CA 1
ATOM 913 C C . LYS A 1 111 ? -3.282 7.202 3.736 1.00 92.12 111 LYS A C 1
ATOM 915 O O . LYS A 1 111 ? -4.472 7.102 3.444 1.00 92.12 111 LYS A O 1
ATOM 920 N N . ASP A 1 112 ? -2.452 6.166 3.689 1.00 92.88 112 ASP A N 1
ATOM 921 C CA . ASP A 1 112 ? -2.901 4.815 3.351 1.00 92.88 112 ASP A CA 1
ATOM 922 C C . ASP A 1 112 ? -3.636 4.182 4.520 1.00 92.88 112 ASP A C 1
ATOM 924 O O . ASP A 1 112 ? -4.633 3.494 4.307 1.00 92.88 112 ASP A O 1
ATOM 928 N N . ALA A 1 113 ? -3.180 4.455 5.745 1.00 92.62 113 ALA A N 1
ATOM 929 C CA . ALA A 1 113 ? -3.889 4.071 6.955 1.00 92.62 113 ALA A CA 1
ATOM 930 C C . ALA A 1 113 ? -5.256 4.772 7.037 1.00 92.62 113 ALA A C 1
ATOM 932 O O . ALA A 1 113 ? -6.252 4.102 7.294 1.00 92.62 113 ALA A O 1
ATOM 933 N N . ASP A 1 114 ? -5.346 6.065 6.713 1.00 92.75 114 ASP A N 1
ATOM 934 C CA . ASP A 1 114 ? -6.622 6.799 6.672 1.00 92.75 114 ASP A CA 1
ATOM 935 C C . ASP A 1 114 ? -7.581 6.248 5.607 1.00 92.75 114 ASP A C 1
ATOM 937 O O . ASP A 1 114 ? -8.794 6.123 5.822 1.00 92.75 114 ASP A O 1
ATOM 941 N N . ARG A 1 115 ? -7.046 5.885 4.434 1.00 92.75 115 ARG A N 1
ATOM 942 C CA . ARG A 1 115 ? -7.821 5.233 3.369 1.00 92.75 115 ARG A CA 1
ATOM 943 C C . ARG A 1 115 ? -8.316 3.859 3.803 1.00 92.75 115 ARG A C 1
ATOM 945 O O . ARG A 1 115 ? -9.493 3.567 3.605 1.00 92.75 115 ARG A O 1
ATOM 952 N N . LEU A 1 116 ? -7.455 3.050 4.423 1.00 94.50 116 LEU A N 1
ATOM 953 C CA . LEU A 1 116 ? -7.829 1.757 4.993 1.00 94.50 116 LEU A CA 1
ATOM 954 C C . LEU A 1 116 ? -8.935 1.928 6.043 1.00 94.50 116 LEU A C 1
ATOM 956 O O . LEU A 1 116 ? -9.962 1.260 5.966 1.00 94.50 116 LEU A O 1
ATOM 960 N N . PHE A 1 117 ? -8.770 2.875 6.969 1.00 94.06 117 PHE A N 1
ATOM 961 C CA . PHE A 1 117 ? -9.768 3.209 7.984 1.00 94.06 117 PHE A CA 1
ATOM 962 C C . PHE A 1 117 ? -11.119 3.575 7.352 1.00 94.06 117 PHE A C 1
ATOM 964 O O . PHE A 1 117 ? -12.165 3.092 7.777 1.00 94.06 117 PHE A O 1
ATOM 971 N N . SER A 1 118 ? -11.101 4.368 6.277 1.00 93.19 118 SER A N 1
ATOM 972 C CA . SER A 1 118 ? -12.304 4.792 5.549 1.00 93.19 118 SER A CA 1
ATOM 973 C C . SER A 1 118 ? -13.005 3.652 4.796 1.00 93.19 118 SER A C 1
ATOM 975 O O . SER A 1 118 ? -14.230 3.684 4.625 1.00 93.19 118 SER A O 1
ATOM 977 N N . MET A 1 119 ? -12.245 2.658 4.325 1.00 93.81 119 MET A N 1
ATOM 978 C CA . MET A 1 119 ? -12.767 1.469 3.642 1.00 93.81 119 MET A CA 1
ATOM 979 C C . MET A 1 119 ? -13.448 0.492 4.601 1.00 93.81 119 MET A C 1
ATOM 981 O O . MET A 1 119 ? -14.357 -0.236 4.199 1.00 93.81 119 MET A O 1
ATOM 985 N N . LEU A 1 120 ? -13.026 0.455 5.862 1.00 94.38 120 LEU A N 1
ATOM 986 C CA . LEU A 1 120 ? -13.579 -0.475 6.835 1.00 94.38 120 LEU A CA 1
ATOM 987 C C . LEU A 1 120 ? -14.996 -0.043 7.265 1.00 94.38 120 LEU A C 1
ATOM 989 O O . LEU A 1 120 ? -15.254 1.135 7.532 1.00 94.38 120 LEU A O 1
ATOM 993 N N . PRO A 1 121 ? -15.967 -0.974 7.316 1.00 93.75 121 PRO A N 1
ATOM 994 C CA . PRO A 1 121 ? -17.373 -0.628 7.497 1.00 93.75 121 PRO A CA 1
ATOM 995 C C . PRO A 1 121 ? -17.799 -0.394 8.955 1.00 93.75 121 PRO A C 1
ATOM 997 O O . PRO A 1 121 ? -19.002 -0.277 9.209 1.00 93.75 121 PRO A O 1
ATOM 1000 N N . TYR A 1 122 ? -16.855 -0.265 9.885 1.00 93.88 122 TYR A N 1
ATOM 1001 C CA . TYR A 1 122 ? -17.099 -0.236 11.328 1.00 93.88 122 TYR A CA 1
ATOM 1002 C C . TYR A 1 122 ? -17.100 1.191 11.885 1.00 93.88 122 TYR A C 1
ATOM 1004 O O . TYR A 1 122 ? -16.292 2.024 11.477 1.00 93.88 122 TYR A O 1
ATOM 1012 N N . LYS A 1 123 ? -18.027 1.496 12.798 1.00 92.06 123 LYS A N 1
ATOM 1013 C CA . LYS A 1 123 ? -18.142 2.823 13.429 1.00 92.06 123 LYS A CA 1
ATOM 1014 C C . LYS A 1 123 ? -17.210 2.975 14.627 1.00 92.06 123 LYS A C 1
ATOM 1016 O O . LYS A 1 123 ? -16.620 4.033 14.801 1.00 92.06 123 LYS A O 1
ATOM 1021 N N . THR A 1 124 ? -17.074 1.918 15.420 1.00 93.88 124 THR A N 1
ATOM 1022 C CA . THR A 1 124 ? -16.208 1.859 16.611 1.00 93.88 124 THR A CA 1
ATOM 1023 C C . THR A 1 124 ? -14.756 1.489 16.288 1.00 93.88 124 THR A C 1
ATOM 1025 O O . THR A 1 124 ? -13.998 1.108 17.178 1.00 93.88 124 THR A O 1
ATOM 1028 N N . LEU A 1 125 ? -14.357 1.587 15.014 1.00 94.75 125 LEU A N 1
ATOM 1029 C CA . LEU A 1 125 ? -13.014 1.235 14.574 1.00 94.75 125 LEU A CA 1
ATOM 1030 C C . LEU A 1 125 ? -11.959 2.140 15.212 1.00 94.75 125 LEU A C 1
ATOM 1032 O O . LEU A 1 125 ? -12.063 3.364 15.149 1.00 94.75 125 LEU A O 1
ATOM 1036 N N . ALA A 1 126 ? -10.890 1.535 15.717 1.00 93.81 126 ALA A N 1
ATOM 1037 C CA . ALA A 1 126 ? -9.676 2.238 16.108 1.00 93.81 126 ALA A CA 1
ATOM 1038 C C . ALA A 1 126 ? -8.430 1.444 15.704 1.00 93.81 126 ALA A C 1
ATOM 1040 O O . ALA A 1 126 ? -8.425 0.215 15.768 1.00 93.81 126 ALA A O 1
ATOM 1041 N N . PHE A 1 127 ? -7.357 2.148 15.336 1.00 93.31 127 PHE A N 1
ATOM 1042 C CA . PHE A 1 127 ? -6.033 1.544 15.216 1.00 93.31 127 PHE A CA 1
ATOM 1043 C C . PHE A 1 127 ? -5.236 1.780 16.489 1.00 93.31 127 PHE A C 1
ATOM 1045 O O . PHE A 1 127 ? -5.143 2.906 16.973 1.00 93.31 127 PHE A O 1
ATOM 1052 N N . SER A 1 128 ? -4.649 0.719 17.031 1.00 89.44 128 SER A N 1
ATOM 1053 C CA . SER A 1 128 ? -3.787 0.817 18.204 1.00 89.44 128 SER A CA 1
ATOM 1054 C C . SER A 1 128 ? -2.575 -0.087 18.071 1.00 89.44 128 SER A C 1
ATOM 1056 O O . SER A 1 128 ? -2.652 -1.192 17.532 1.00 89.44 128 SER A O 1
ATOM 1058 N N . LYS A 1 129 ? -1.446 0.387 18.593 1.00 85.88 129 LYS A N 1
ATOM 1059 C CA . LYS A 1 129 ? -0.260 -0.432 18.824 1.00 85.88 129 LYS A CA 1
ATOM 1060 C C . LYS A 1 129 ? -0.341 -0.919 20.262 1.00 85.88 129 LYS A C 1
ATOM 1062 O O . LYS A 1 129 ? -0.276 -0.116 21.192 1.00 85.88 129 LYS A O 1
ATOM 1067 N N . SER A 1 130 ? -0.528 -2.217 20.460 1.00 72.62 130 SER A N 1
ATOM 1068 C CA . SER A 1 130 ? -0.491 -2.779 21.808 1.00 72.62 130 SER A CA 1
ATOM 1069 C C . SER A 1 130 ? 0.933 -2.713 22.353 1.00 72.62 130 SER A C 1
ATOM 1071 O O . SER A 1 130 ? 1.880 -3.039 21.650 1.00 72.62 130 SER A O 1
ATOM 1073 N N . LYS A 1 131 ? 1.092 -2.318 23.619 1.00 65.38 131 LYS A N 1
ATOM 1074 C CA . LYS A 1 131 ? 2.403 -2.322 24.292 1.00 65.38 131 LYS A CA 1
ATOM 1075 C C . LYS A 1 131 ? 2.911 -3.742 24.570 1.00 65.38 131 LYS A C 1
ATOM 1077 O O . LYS A 1 131 ? 4.113 -3.959 24.625 1.00 65.38 131 LYS A O 1
ATOM 1082 N N . ASP A 1 132 ? 1.979 -4.680 24.720 1.00 68.56 132 ASP A N 1
ATOM 1083 C CA . ASP A 1 132 ? 2.233 -6.059 25.150 1.00 68.56 132 ASP A CA 1
ATOM 1084 C C . ASP A 1 132 ? 2.374 -7.050 23.980 1.00 68.56 132 ASP A C 1
ATOM 1086 O O . ASP A 1 132 ? 2.826 -8.177 24.147 1.00 68.56 132 ASP A O 1
ATOM 1090 N N . ARG A 1 133 ? 1.995 -6.632 22.764 1.00 70.62 133 ARG A N 1
ATOM 1091 C CA . ARG A 1 133 ? 2.175 -7.420 21.537 1.00 70.62 133 ARG A CA 1
ATOM 1092 C C . ARG A 1 133 ? 2.754 -6.542 20.446 1.00 70.62 133 ARG A C 1
ATOM 1094 O O . ARG A 1 133 ? 2.281 -5.426 20.235 1.00 70.62 133 ARG A O 1
ATOM 1101 N N . PHE A 1 134 ? 3.734 -7.062 19.720 1.00 75.44 134 PHE A N 1
ATOM 1102 C CA . PHE A 1 134 ? 4.207 -6.426 18.498 1.00 75.44 134 PHE A CA 1
ATOM 1103 C C . PHE A 1 134 ? 3.073 -6.438 17.457 1.00 75.44 134 PHE A C 1
ATOM 1105 O O . PHE A 1 134 ? 2.333 -7.415 17.365 1.00 75.44 134 PHE A O 1
ATOM 1112 N N . GLY A 1 135 ? 2.893 -5.331 16.733 1.00 84.88 135 GLY A N 1
ATOM 1113 C CA . GLY A 1 135 ? 1.867 -5.202 15.692 1.00 84.88 135 GLY A CA 1
ATOM 1114 C C . GLY A 1 135 ? 0.990 -3.955 15.828 1.00 84.88 135 GLY A C 1
ATOM 1115 O O . GLY A 1 135 ? 0.904 -3.324 16.883 1.00 84.88 135 GLY A O 1
ATOM 1116 N N . THR A 1 136 ? 0.352 -3.573 14.721 1.00 92.50 136 THR A N 1
ATOM 1117 C CA . THR A 1 136 ? -0.706 -2.549 14.704 1.00 92.50 136 THR A CA 1
ATOM 1118 C C . THR A 1 136 ? -2.028 -3.268 14.524 1.00 92.50 136 THR A C 1
ATOM 1120 O O . THR A 1 136 ? -2.163 -4.046 13.589 1.00 92.50 136 THR A O 1
ATOM 1123 N N . TYR A 1 137 ? -2.996 -3.016 15.394 1.00 92.50 137 TYR A N 1
ATOM 1124 C CA . TYR A 1 137 ? -4.256 -3.747 15.421 1.00 92.50 137 TYR A CA 1
ATOM 1125 C C . TYR A 1 137 ? -5.417 -2.838 15.044 1.00 92.50 137 TYR A C 1
ATOM 1127 O O . TYR A 1 137 ? -5.502 -1.703 15.514 1.00 92.50 137 TYR A O 1
ATOM 1135 N N . ALA A 1 138 ? -6.328 -3.369 14.236 1.00 94.44 138 ALA A N 1
ATOM 1136 C CA . ALA A 1 138 ? -7.684 -2.878 14.089 1.00 94.44 138 ALA A CA 1
ATOM 1137 C C . ALA A 1 138 ? -8.529 -3.394 15.254 1.00 94.44 138 ALA A C 1
ATOM 1139 O O . ALA A 1 138 ? -8.545 -4.591 15.529 1.00 94.44 138 ALA A O 1
ATOM 1140 N N . LEU A 1 139 ? -9.211 -2.483 15.938 1.00 94.38 139 LEU A N 1
ATOM 1141 C CA . LEU A 1 139 ? -10.045 -2.745 17.103 1.00 94.38 139 LEU A CA 1
ATOM 1142 C C . LEU A 1 139 ? -11.481 -2.336 16.797 1.00 94.38 139 LEU A C 1
ATOM 1144 O O . LEU A 1 139 ? -11.687 -1.242 16.279 1.00 94.38 139 LEU A O 1
ATOM 1148 N N . ILE A 1 140 ? -12.454 -3.163 17.167 1.00 95.12 140 ILE A N 1
ATOM 1149 C CA . ILE A 1 140 ? -13.884 -2.816 17.141 1.00 95.12 140 ILE A CA 1
ATOM 1150 C C . ILE A 1 140 ? -14.556 -3.282 18.432 1.00 95.12 140 ILE A C 1
ATOM 1152 O O . ILE A 1 140 ? -14.132 -4.272 19.038 1.00 95.12 140 ILE A O 1
ATOM 1156 N N . ASP A 1 141 ? -15.605 -2.587 18.865 1.00 94.19 141 ASP A N 1
ATOM 1157 C CA . ASP A 1 141 ? -16.341 -2.984 20.065 1.00 94.19 141 ASP A CA 1
ATOM 1158 C C . ASP A 1 141 ? -17.140 -4.274 19.837 1.00 94.19 141 ASP A C 1
ATOM 1160 O O . ASP A 1 141 ? -17.594 -4.567 18.730 1.00 94.19 141 ASP A O 1
ATOM 1164 N N . LYS A 1 142 ? -17.366 -5.043 20.911 1.00 93.12 142 LYS A N 1
ATOM 1165 C CA . LYS A 1 142 ? -18.095 -6.324 20.849 1.00 93.12 142 LYS A CA 1
ATOM 1166 C C . LYS A 1 142 ? -19.501 -6.241 20.236 1.00 93.12 142 LYS A C 1
ATOM 1168 O O . LYS A 1 142 ? -20.003 -7.246 19.746 1.00 93.12 142 LYS A O 1
ATOM 1173 N N . GLY A 1 143 ? -20.144 -5.074 20.319 1.00 89.94 143 GLY A N 1
ATOM 1174 C CA . GLY A 1 143 ? -21.500 -4.831 19.818 1.00 89.94 143 GLY A CA 1
ATOM 1175 C C . GLY A 1 143 ? -21.561 -4.276 18.392 1.00 89.94 143 GLY A C 1
ATOM 1176 O O . GLY A 1 143 ? -22.655 -4.009 17.901 1.00 89.94 143 GLY A O 1
ATOM 1177 N N . GLU A 1 144 ? -20.420 -4.055 17.735 1.00 91.88 144 GLU A N 1
ATOM 1178 C CA . GLU A 1 144 ? -20.390 -3.591 16.347 1.00 91.88 144 GLU A CA 1
ATOM 1179 C C . GL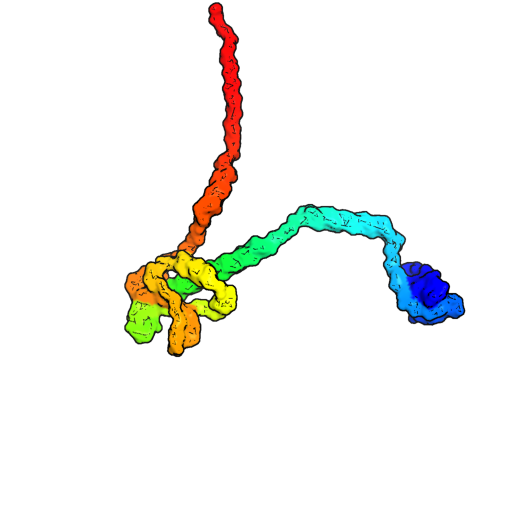U A 1 144 ? -20.863 -4.699 15.394 1.00 91.88 144 GLU A C 1
ATOM 1181 O O . GLU A 1 144 ? -20.534 -5.875 15.555 1.00 91.88 144 GLU A O 1
ATOM 1186 N N . ASP A 1 145 ? -21.610 -4.316 14.359 1.00 91.00 145 ASP A N 1
ATOM 1187 C CA . ASP A 1 145 ? -22.017 -5.242 13.304 1.00 91.00 145 ASP A CA 1
ATOM 1188 C C . ASP A 1 145 ? -20.839 -5.573 12.373 1.00 91.00 145 ASP A C 1
ATOM 1190 O O . ASP A 1 145 ? -20.327 -4.710 11.649 1.00 91.00 145 ASP A O 1
ATOM 1194 N N . ARG A 1 146 ? -20.448 -6.852 12.386 1.00 91.31 146 ARG A N 1
ATOM 1195 C CA . ARG A 1 146 ? -19.301 -7.406 11.654 1.00 91.31 146 ARG A CA 1
ATOM 1196 C C . ARG A 1 146 ? -19.659 -8.009 10.300 1.00 91.31 146 ARG A C 1
ATOM 1198 O O . ARG A 1 146 ? -18.755 -8.315 9.534 1.00 91.31 146 ARG A O 1
ATOM 1205 N N . SER A 1 147 ? -20.946 -8.143 9.981 1.00 88.50 147 SER A N 1
ATOM 1206 C CA . SER A 1 147 ? -21.418 -8.803 8.753 1.00 88.50 147 SER A CA 1
ATOM 1207 C C . SER A 1 147 ? -21.174 -7.992 7.474 1.00 88.50 147 SER A C 1
ATOM 1209 O O . SER A 1 147 ? -21.251 -8.529 6.371 1.00 88.50 147 SER A O 1
ATOM 1211 N N . LYS A 1 148 ? -20.858 -6.701 7.609 1.00 88.69 148 LYS A N 1
ATOM 1212 C CA . LYS A 1 148 ? -20.711 -5.762 6.493 1.00 88.69 148 LYS A CA 1
ATOM 1213 C C . LYS A 1 148 ? -19.451 -6.017 5.673 1.00 88.69 148 LYS A C 1
ATOM 1215 O O . LYS A 1 148 ? -18.386 -6.304 6.213 1.00 88.69 148 LYS A O 1
ATOM 1220 N N . ASP A 1 149 ? -19.564 -5.783 4.372 1.00 89.75 149 ASP A N 1
ATOM 1221 C CA . ASP A 1 149 ? -18.435 -5.808 3.446 1.00 89.75 149 ASP A CA 1
ATOM 1222 C C . ASP A 1 149 ? -17.674 -4.477 3.396 1.00 89.75 149 ASP A C 1
ATOM 1224 O O . ASP A 1 149 ? -18.156 -3.425 3.829 1.00 89.75 149 ASP A O 1
ATOM 1228 N N . VAL A 1 150 ? -16.468 -4.529 2.822 1.00 89.94 150 VAL A N 1
ATOM 1229 C CA . VAL A 1 150 ? -15.608 -3.360 2.598 1.00 89.94 150 VAL A CA 1
ATOM 1230 C C . VAL A 1 150 ? -16.362 -2.274 1.826 1.00 89.94 150 VAL A C 1
ATOM 1232 O O . VAL A 1 150 ? -16.980 -2.522 0.787 1.00 89.94 150 VAL A O 1
ATOM 1235 N N . ARG A 1 151 ? -16.274 -1.030 2.302 1.00 87.06 151 ARG A N 1
ATOM 1236 C CA . ARG A 1 151 ? -16.845 0.130 1.618 1.00 87.06 151 ARG A CA 1
ATOM 1237 C C . ARG A 1 151 ? -16.062 0.398 0.338 1.00 87.06 151 ARG A C 1
ATOM 1239 O O . ARG A 1 151 ? -14.844 0.562 0.363 1.00 87.06 151 ARG A O 1
ATOM 1246 N N . LYS A 1 152 ? -16.771 0.518 -0.785 1.00 77.44 152 LYS A N 1
ATOM 1247 C CA . LYS A 1 152 ? -16.164 0.989 -2.036 1.00 77.44 152 LYS A CA 1
ATOM 1248 C C . LYS A 1 152 ? -15.659 2.417 -1.842 1.00 77.44 152 LYS A C 1
ATOM 1250 O O . LYS A 1 152 ? -16.397 3.256 -1.313 1.00 77.44 152 LYS A O 1
ATOM 1255 N N . ILE A 1 153 ? -14.435 2.695 -2.299 1.00 67.75 153 ILE A N 1
ATOM 1256 C CA . ILE A 1 153 ? -13.903 4.060 -2.329 1.00 67.75 153 ILE A CA 1
ATOM 1257 C C . ILE A 1 153 ? -14.874 4.899 -3.152 1.00 67.75 153 ILE A C 1
ATOM 1259 O O . ILE A 1 153 ? -15.078 4.654 -4.343 1.00 67.75 153 ILE A O 1
ATOM 1263 N N . ARG A 1 154 ? -15.519 5.875 -2.514 1.00 62.47 154 ARG A N 1
ATOM 1264 C CA . ARG A 1 154 ? -16.389 6.792 -3.242 1.00 62.47 154 ARG A CA 1
ATOM 1265 C C . ARG A 1 154 ? -15.493 7.683 -4.104 1.00 62.47 154 ARG A C 1
ATOM 1267 O O . ARG A 1 154 ? -14.608 8.336 -3.546 1.00 62.47 154 ARG A O 1
ATOM 1274 N N . PRO A 1 155 ? -15.695 7.746 -5.432 1.00 59.31 155 PRO A N 1
ATOM 1275 C CA . PRO A 1 155 ? -14.984 8.713 -6.252 1.00 59.31 155 PRO A CA 1
ATOM 1276 C C . PRO A 1 155 ? -15.295 10.115 -5.725 1.00 59.31 155 PRO A C 1
ATOM 1278 O O . PRO A 1 155 ? -16.438 10.409 -5.366 1.00 59.31 155 PRO A O 1
ATOM 1281 N N . SER A 1 156 ? -14.278 10.970 -5.635 1.00 62.50 156 SER A N 1
ATOM 1282 C CA . SER A 1 156 ? -14.444 12.330 -5.117 1.00 62.50 156 SER A CA 1
ATOM 1283 C C . SER A 1 156 ? -15.436 13.131 -5.971 1.00 62.50 156 SER A C 1
ATOM 1285 O O . SER A 1 156 ? -15.580 12.876 -7.165 1.00 62.50 156 SER A O 1
ATOM 1287 N N . VAL A 1 157 ? -16.092 14.143 -5.391 1.00 59.84 157 VAL A N 1
ATOM 1288 C CA . VAL A 1 157 ? -17.045 15.008 -6.119 1.00 59.84 157 VAL A CA 1
ATOM 1289 C C . VAL A 1 157 ? -16.396 15.633 -7.363 1.00 59.84 157 VAL A C 1
ATOM 1291 O O . VAL A 1 157 ? -17.020 15.701 -8.415 1.00 59.84 157 VAL A O 1
ATOM 1294 N N . ARG A 1 158 ? -15.108 16.002 -7.298 1.00 57.59 158 ARG A N 1
ATOM 1295 C CA . ARG A 1 158 ? -14.353 16.487 -8.469 1.00 57.59 158 ARG A CA 1
ATOM 1296 C C . ARG A 1 158 ? -14.191 15.419 -9.554 1.00 57.59 158 ARG A C 1
ATOM 1298 O O . ARG A 1 158 ? -14.368 15.735 -10.725 1.00 57.59 158 ARG A O 1
ATOM 1305 N N . ALA A 1 159 ? -13.891 14.174 -9.182 1.00 59.72 159 ALA A N 1
ATOM 1306 C CA . ALA A 1 159 ? -13.801 13.065 -10.132 1.00 59.72 159 ALA A CA 1
ATOM 1307 C C . ALA A 1 159 ? -15.168 12.745 -10.766 1.00 59.72 159 ALA A C 1
ATOM 1309 O O . ALA A 1 159 ? -15.250 12.496 -11.966 1.00 59.72 159 ALA A O 1
ATOM 1310 N N . GLN A 1 160 ? -16.253 12.835 -9.990 1.00 59.97 160 GLN A N 1
ATOM 1311 C CA . GLN A 1 160 ? -17.619 12.668 -10.496 1.00 59.97 160 GLN A CA 1
ATOM 1312 C C . GLN A 1 160 ? -18.020 13.796 -11.462 1.00 59.97 160 GLN A C 1
ATOM 1314 O O . GLN A 1 160 ? -18.598 13.527 -12.512 1.00 59.97 160 GLN A O 1
ATOM 1319 N N . LEU A 1 161 ? -17.667 15.049 -11.154 1.00 62.41 161 LEU A N 1
ATOM 1320 C CA . LEU A 1 161 ? -17.921 16.202 -12.027 1.00 62.41 161 LEU A CA 1
ATOM 1321 C C . LEU A 1 161 ? -17.095 16.153 -13.323 1.00 62.41 161 LEU A C 1
ATOM 1323 O O . LEU A 1 161 ? -17.587 16.575 -14.367 1.00 62.41 16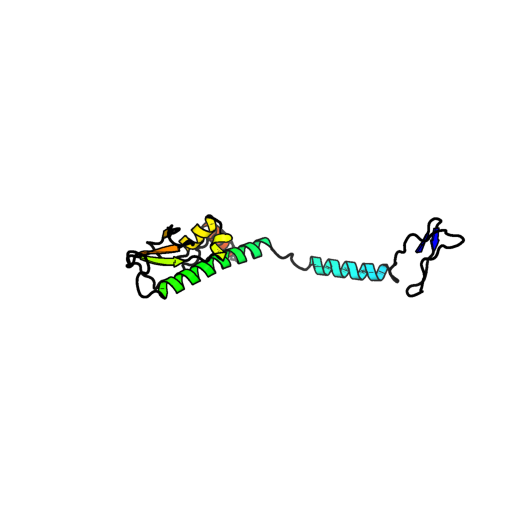1 LEU A O 1
ATOM 1327 N N . ALA A 1 162 ? -15.870 15.621 -13.284 1.00 62.31 162 ALA A N 1
ATOM 1328 C CA . ALA A 1 162 ? -15.063 15.391 -14.483 1.00 62.31 162 ALA A CA 1
ATOM 1329 C C . ALA A 1 162 ? -15.675 14.299 -15.380 1.00 62.31 162 ALA A C 1
ATOM 1331 O O . ALA A 1 162 ? -15.835 14.520 -16.577 1.00 62.31 162 ALA A O 1
ATOM 1332 N N . ALA A 1 163 ? -16.114 13.175 -14.802 1.00 58.47 163 ALA A N 1
ATOM 1333 C CA . ALA A 1 163 ? -16.800 12.105 -15.535 1.00 58.47 163 ALA A CA 1
ATOM 1334 C C . ALA A 1 163 ? -18.180 12.530 -16.085 1.00 58.47 163 ALA A C 1
ATOM 1336 O O . ALA A 1 163 ? -18.623 12.041 -17.123 1.00 58.47 163 ALA A O 1
ATOM 1337 N N . GLY A 1 164 ? -18.860 13.474 -15.424 1.00 55.94 164 GLY A N 1
ATOM 1338 C CA . GLY A 1 164 ? -20.113 14.063 -15.908 1.00 55.94 164 GLY A CA 1
ATOM 1339 C C . GLY A 1 164 ? -19.964 14.874 -17.202 1.00 55.94 164 GLY A C 1
ATOM 1340 O O . GLY A 1 164 ? -20.929 14.988 -17.959 1.00 55.94 164 GLY A O 1
ATOM 1341 N N . LYS A 1 165 ? -18.760 15.385 -17.505 1.00 55.22 165 LYS A N 1
ATOM 1342 C CA . LYS A 1 165 ? -18.492 16.108 -18.760 1.00 55.22 165 LYS A CA 1
ATOM 1343 C C . LYS A 1 165 ? -18.439 15.190 -19.984 1.00 55.22 165 LYS A C 1
ATOM 1345 O O . LYS A 1 165 ? -18.764 15.647 -21.072 1.00 55.22 165 LYS A O 1
ATOM 1350 N N . GLU A 1 166 ? -18.109 13.907 -19.827 1.00 50.62 166 GLU A N 1
ATOM 1351 C CA . GLU A 1 166 ? -18.093 12.960 -20.956 1.00 50.62 166 GLU A CA 1
ATOM 1352 C C . GLU A 1 166 ? -19.484 12.420 -21.327 1.00 50.62 166 GLU A C 1
ATOM 1354 O O . GLU A 1 166 ? -19.679 11.935 -22.437 1.00 50.62 166 GLU A O 1
ATOM 1359 N N . LYS A 1 167 ? -20.491 12.544 -20.449 1.00 49.22 167 LYS A N 1
ATOM 1360 C CA . LYS A 1 167 ? -21.857 12.044 -20.715 1.00 49.22 167 LYS A CA 1
ATOM 1361 C C . LYS A 1 167 ? -22.808 13.064 -21.355 1.00 49.22 167 LYS A C 1
ATOM 1363 O O . LYS A 1 167 ? -24.005 12.801 -21.435 1.00 49.22 167 LYS A O 1
ATOM 1368 N N . THR A 1 168 ? -22.320 14.212 -21.828 1.00 49.06 168 THR A N 1
ATOM 1369 C CA . THR A 1 168 ? -23.165 15.233 -22.479 1.00 49.06 168 THR A CA 1
ATOM 1370 C C . THR A 1 168 ? -22.646 15.670 -23.852 1.00 49.06 168 THR A C 1
ATOM 1372 O O . THR A 1 168 ? -22.213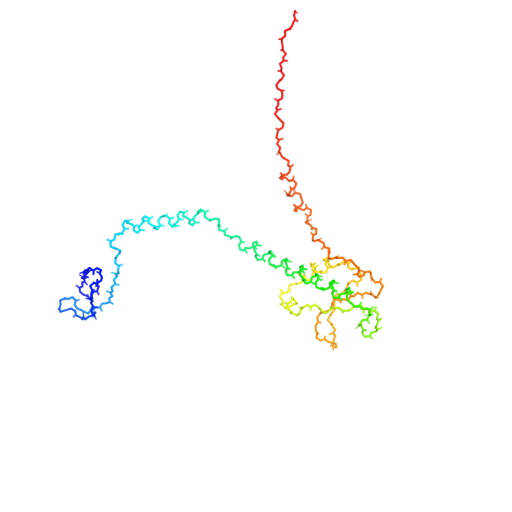 16.799 -24.034 1.00 49.06 168 THR A O 1
ATOM 1375 N N . ALA A 1 169 ? -22.767 14.792 -24.854 1.00 45.53 169 ALA A N 1
ATOM 1376 C CA . ALA A 1 169 ? -23.092 15.162 -26.242 1.00 45.53 169 ALA A CA 1
ATOM 1377 C C . ALA A 1 169 ? -23.491 13.900 -27.036 1.00 45.53 169 ALA A C 1
ATOM 1379 O O . ALA A 1 169 ? -22.742 12.927 -27.047 1.00 45.53 169 ALA A O 1
ATOM 1380 N N . PRO A 1 170 ? -24.658 13.910 -27.707 1.00 41.75 170 PRO A N 1
ATOM 1381 C CA . PRO A 1 170 ? -24.671 14.434 -29.067 1.00 41.75 170 PRO A CA 1
ATOM 1382 C C . PRO A 1 170 ? -25.703 15.549 -29.270 1.00 41.75 170 PRO A C 1
ATOM 1384 O O . PRO A 1 170 ? -26.826 15.524 -28.765 1.00 41.75 170 PRO A O 1
ATOM 1387 N N . LYS A 1 171 ? -25.273 16.553 -30.038 1.00 44.50 171 LYS A N 1
ATOM 1388 C CA . LYS A 1 171 ? -26.032 17.737 -30.443 1.00 44.50 171 LYS A CA 1
ATOM 1389 C C . LYS A 1 171 ? -27.294 17.331 -31.214 1.00 44.50 171 LYS A C 1
ATOM 1391 O O . LYS A 1 171 ? -27.202 16.687 -32.255 1.00 44.50 171 LYS A O 1
ATOM 1396 N N . LYS A 1 172 ? -28.465 17.774 -30.743 1.00 38.00 172 LYS A N 1
ATOM 1397 C CA . LYS A 1 172 ? -29.687 17.829 -31.560 1.00 38.00 172 LYS A CA 1
ATOM 1398 C C . LYS A 1 172 ? -29.435 18.769 -32.743 1.00 38.00 172 LYS A C 1
ATOM 1400 O O . LYS A 1 172 ? -29.093 19.932 -32.537 1.00 38.00 172 LYS A O 1
ATOM 1405 N N . ALA A 1 173 ? -29.594 18.255 -33.960 1.00 38.03 173 ALA A N 1
ATOM 1406 C CA . ALA A 1 173 ? -29.584 19.046 -35.183 1.00 38.03 173 ALA A CA 1
ATOM 1407 C C . ALA A 1 173 ? -30.708 20.099 -35.145 1.00 38.03 173 ALA A C 1
ATOM 1409 O O . ALA A 1 173 ? -31.841 19.808 -34.754 1.00 38.03 173 ALA A O 1
ATOM 1410 N N . ALA A 1 174 ? -30.366 21.329 -35.523 1.00 40.72 174 ALA A N 1
ATOM 1411 C CA . ALA A 1 174 ? -31.277 22.460 -35.591 1.00 40.72 174 ALA A CA 1
ATOM 1412 C C . ALA A 1 174 ? -32.331 22.242 -36.691 1.00 40.72 174 ALA A C 1
ATOM 1414 O O . ALA A 1 174 ? -31.985 21.987 -37.842 1.00 40.72 174 ALA A O 1
ATOM 1415 N N . LYS A 1 175 ? -33.620 22.364 -36.347 1.00 42.56 175 LYS A N 1
ATOM 1416 C CA . LYS A 1 175 ? -34.700 22.482 -37.335 1.00 42.56 175 LYS A CA 1
ATOM 1417 C C . LYS A 1 175 ? -34.759 23.927 -37.828 1.00 42.56 175 LYS A C 1
ATOM 1419 O O . LYS A 1 175 ? -35.203 24.815 -37.102 1.00 42.56 175 LYS A O 1
ATOM 1424 N N . THR A 1 176 ? -34.317 24.142 -39.060 1.00 39.16 176 THR A N 1
ATOM 1425 C CA . THR A 1 176 ? -34.530 25.374 -39.820 1.00 39.16 176 THR A CA 1
ATOM 1426 C C . THR A 1 176 ? -36.031 25.572 -40.044 1.00 39.16 176 THR A C 1
ATOM 1428 O O . THR A 1 176 ? -36.719 24.675 -40.530 1.00 39.16 176 THR A O 1
ATOM 1431 N N . ARG A 1 177 ? -36.545 26.742 -39.651 1.00 34.75 177 ARG A N 1
ATOM 1432 C CA . ARG A 1 177 ? -37.898 27.209 -39.974 1.00 34.75 177 ARG A CA 1
ATOM 1433 C C . ARG A 1 177 ? -38.002 27.410 -41.488 1.00 34.75 177 ARG A C 1
ATOM 1435 O O . ARG A 1 177 ? -37.231 28.188 -42.036 1.00 34.75 177 ARG A O 1
ATOM 1442 N N . GLN A 1 178 ? -38.971 26.768 -42.131 1.00 34.41 178 GLN A N 1
ATOM 1443 C CA . GLN A 1 178 ? -39.493 27.201 -43.427 1.00 34.41 178 GLN A CA 1
ATOM 1444 C C . GLN A 1 178 ? -40.854 27.851 -43.185 1.00 34.41 178 GLN A C 1
ATOM 1446 O O . GLN A 1 178 ? -41.710 27.277 -42.510 1.00 34.41 178 GLN A O 1
ATOM 1451 N N . LYS A 1 179 ? -41.029 29.067 -43.697 1.00 37.22 179 LYS A N 1
ATOM 1452 C CA . LYS A 1 179 ? -42.318 29.740 -43.814 1.00 37.22 179 LYS A CA 1
ATOM 1453 C C . LYS A 1 179 ? -42.310 30.435 -45.167 1.00 37.22 179 LYS A C 1
ATOM 1455 O O . LYS A 1 179 ? -41.505 31.339 -45.326 1.00 37.22 179 LYS A O 1
ATOM 1460 N N . GLU A 1 180 ? -43.144 29.964 -46.092 1.00 31.22 180 GLU A N 1
ATOM 1461 C CA . GLU A 1 180 ? -43.813 30.752 -47.141 1.00 31.22 180 GLU A CA 1
ATOM 1462 C C . GLU A 1 180 ? -44.645 29.833 -48.051 1.00 31.22 180 GLU A C 1
ATOM 1464 O O . GLU A 1 180 ? -44.086 29.013 -48.772 1.00 31.22 180 GLU A O 1
ATOM 1469 N N . MET A 1 181 ? -45.977 29.934 -47.950 1.00 35.34 181 MET A N 1
ATOM 1470 C CA . MET A 1 181 ? -46.900 30.319 -49.037 1.00 35.34 181 MET A CA 1
ATOM 1471 C C . MET A 1 181 ? -48.354 30.037 -48.621 1.00 35.34 181 MET A C 1
ATOM 1473 O O . MET A 1 181 ? -48.712 28.875 -48.475 1.00 35.34 181 MET A O 1
ATOM 1477 N N . GLU A 1 182 ? -49.174 31.084 -48.455 1.00 33.56 182 GLU A N 1
ATOM 1478 C CA . GLU A 1 182 ? -50.492 31.181 -49.113 1.00 33.56 182 GLU A CA 1
ATOM 1479 C C . GLU A 1 182 ? -51.108 32.591 -48.976 1.00 33.56 182 GLU A C 1
ATOM 1481 O O . GLU A 1 182 ? -51.114 33.153 -47.879 1.00 33.56 182 GLU A O 1
ATOM 1486 N N . VAL A 1 183 ? -51.633 33.051 -50.124 1.00 34.53 183 VAL A N 1
ATOM 1487 C CA . VAL A 1 183 ? -52.571 34.153 -50.460 1.00 34.53 183 VAL A CA 1
ATOM 1488 C C . VAL A 1 183 ? -52.143 35.606 -50.244 1.00 34.53 183 VAL A C 1
ATOM 1490 O O . VAL A 1 183 ? -52.134 36.092 -49.094 1.00 34.53 183 VAL A O 1
#